Protein 5FOH (pdb70)

Sequence (218 aa):
HTIFVQLEEADGTTYPVSYGIRTPSYDGPITDVTSNDLACNGGPNPTTPSDKIITVNAGSTVKAIWRHTLTSSGADDVMDASHKGPTLAYLKKVDDALTDTGIGGGWFKIQEDGYNNNGQWGTSTVITNGGFQYIDIPACIPSGQYLLRAEMIALHAASSTAGAQLYMECAQINIVGGTALPSTTYSIPGIYKATDPGLLVNIYSMSPTYTIPGPAKFTCP

Secondary structure (DSSP, 8-state):
--EEEEEEETTEEPPTTTTB--BSS-PPB--TTSTHHHH--TTSPBPP----EEEETT-EEEEEEESSTT--TT-SS-TT----EEEEEEE-S-TTT----EEEEEEEEEE-EETTEEHHHHHHHTTSEEEEEPPSSSPSEEEEEEEEEEE-TTTTSTT--EEEEEEEEEEEE------S--EEETTS--TT-TTTS--GGG-------SSSPPP---

Foldseek 3Di:
DKAQFWKAAPRDTDAGPAQWFTFQDQFFDLDQLDLCQFAHDDVGHTDAHPHAAEHEAQDKMKRFMASGSPDFLQGRDDLQQFFKKWKKKFADQFLRPDSRAWKRIATQDMFGFAQNHGHVNCCSVVRRIDITGHHNAADWFKMKMKIKDWGCSQQLDQSRITIYIHIGIYTYDHPHHDDPDMAGRSPQDDSPPDQRNDDPVPDGSDHDHTGDDHDDDD

Radius of gyration: 15.98 Å; Cα contacts (8 Å, |Δi|>4): 583; chains: 1; bounding box: 44×35×32 Å

Nearest PDB structures (foldseek):
  5foh-assembly1_A  TM=1.005E+00  e=4.132E-51  Neurospora crassa OR74A
  4d7v-assembly1_A  TM=9.317E-01  e=3.601E-27  Neurospora crassa OR74A
  4d7v-assembly2_B  TM=9.332E-01  e=3.708E-26  Neurospora crassa OR74A
  9fdl-assembly3_C  TM=9.163E-01  e=1.382E-25  Thermothelomyces thermophilus ATCC 42464
  3zud-assembly1_A  TM=8.543E-01  e=2.651E-17  Thermoascus aurantiacus

B-factor: mean 20.04, std 9.73, range [9.64, 89.07]

Solvent-accessible surface area: 9057 Å² total; per-residue (Å²): 59,2,0,0,0,34,0,32,0,61,73,64,71,41,83,64,31,67,0,1,28,2,1,88,121,14,2,32,6,56,76,8,106,30,81,33,0,0,9,16,11,50,89,1,94,47,74,123,21,108,87,54,0,63,0,62,20,48,31,65,0,54,0,9,0,34,60,52,47,134,22,39,61,145,56,3,11,85,68,54,12,87,0,0,1,0,0,1,0,26,67,5,142,49,0,85,99,38,80,0,77,25,38,27,0,4,1,11,21,53,45,4,41,96,128,38,79,9,0,0,18,50,5,31,110,52,17,0,60,3,112,0,92,3,16,66,26,0,32,64,20,49,0,0,0,0,0,0,0,0,0,1,47,49,1,77,70,102,52,16,6,30,1,2,0,1,0,0,3,0,51,1,51,78,127,72,58,73,15,125,78,62,78,51,0,30,48,26,6,136,40,102,26,91,0,7,67,18,71,16,155,89,56,91,109,170,21,76,40,5,29,17,88,101,42,110,44,157

Organism: Neurospora crassa (strain ATCC 24698 / 74-OR23-1A / CBS 708.71 / DSM 1257 / FGSC 987) (NCBI:txid367110)

InterPro domains:
  IPR000254 Cellulose-binding domain [PF00734] (290-318)
  IPR000254 Cellulose-binding domain [PS00562] (294-321)
  IPR000254 Cellulose-binding domain [PS51164] (286-322)
  IPR000254 Cellulose-binding domain [SM00236] (289-322)
  IPR005103 Auxiliary Activity family 9, catalytic domain [PF03443] (16-227)
  IPR005103 Auxiliary Activity family 9, catalytic domain [cd21175] (16-233)
  IPR035971 Cellulose-binding domain superfamily [SSF57180] (288-321)
  IPR049892 Auxiliary Activity family 9 [PTHR33353] (1-321)

Structure (mmCIF, N/CA/C/O backbone):
data_5FOH
#
_entry.id   5FOH
#
_cell.length_a   80.419
_cell.length_b   80.419
_cell.length_c   57.864
_cell.angle_alpha   90.00
_cell.angle_beta   90.00
_cell.angle_gamma   120.00
#
_symmetry.space_group_name_H-M   'P 32 2 1'
#
loop_
_entity.id
_entity.type
_entity.pdbx_description
1 polymer 'POLYSACCHARIDE MONOOXYGENASE'
2 non-polymer alpha-D-mannopyranose
3 non-polymer 'COPPER (II) ION'
4 non-polymer 'SULFATE ION'
5 non-polymer 'LITHIUM ION'
6 water water
#
loop_
_atom_site.group_PDB
_atom_site.id
_atom_site.type_symbol
_atom_site.label_atom_id
_atom_site.label_alt_id
_atom_site.label_comp_id
_atom_site.label_asym_id
_atom_site.label_entity_id
_atom_site.label_seq_id
_atom_site.pdbx_PDB_ins_code
_atom_site.Cartn_x
_atom_site.Cartn_y
_atom_site.Cartn_z
_atom_site.occupancy
_atom_site.B_iso_or_equiv
_atom_site.auth_seq_id
_atom_site.auth_comp_id
_atom_site.auth_asym_id
_atom_site.auth_atom_id
_atom_site.pdbx_PDB_model_num
ATOM 1 N N . HIS A 1 1 ? 14.268 -33.891 2.274 1.00 18.45 1 HIS A N 1
ATOM 2 C CA . HIS A 1 1 ? 13.349 -34.931 1.736 1.00 17.15 1 HIS A CA 1
ATOM 3 C C . HIS A 1 1 ? 12.707 -35.596 2.939 1.00 15.82 1 HIS A C 1
ATOM 4 O O . HIS A 1 1 ? 13.401 -36.210 3.749 1.00 15.85 1 HIS A O 1
ATOM 11 N N . THR A 1 2 ? 11.386 -35.423 3.065 1.00 12.96 2 THR A N 1
ATOM 12 C CA . THR A 1 2 ? 10.673 -35.827 4.267 1.00 12.85 2 THR A CA 1
ATOM 13 C C . THR A 1 2 ? 9.171 -35.911 3.973 1.00 12.32 2 THR A C 1
ATOM 14 O O . THR A 1 2 ? 8.688 -35.311 3.014 1.00 12.38 2 THR A O 1
ATOM 18 N N . ILE A 1 3 ? 8.465 -36.653 4.818 1.00 11.17 3 ILE A N 1
ATOM 19 C CA . ILE A 1 3 ? 7.026 -36.892 4.686 1.00 11.62 3 ILE A CA 1
ATOM 20 C C . ILE A 1 3 ? 6.392 -36.871 6.075 1.00 11.44 3 ILE A C 1
ATOM 21 O O . ILE A 1 3 ? 6.943 -37.454 7.030 1.00 10.94 3 ILE A O 1
ATOM 26 N N . PHE A 1 4 ? 5.228 -36.218 6.173 1.00 10.21 4 PHE A N 1
ATOM 27 C CA . PHE A 1 4 ? 4.364 -36.254 7.363 1.00 10.59 4 PHE A CA 1
ATOM 28 C C . PHE A 1 4 ? 3.633 -37.597 7.254 1.00 11.02 4 PHE A C 1
ATOM 29 O O . PHE A 1 4 ? 2.752 -37.764 6.410 1.00 11.73 4 PHE A O 1
ATOM 37 N N . VAL A 1 5 ? 4.049 -38.560 8.071 1.00 11.38 5 VAL A N 1
ATOM 38 C CA . VAL A 1 5 ? 3.635 -39.959 7.881 1.00 12.09 5 VAL A CA 1
ATOM 39 C C . VAL A 1 5 ? 2.573 -40.449 8.835 1.00 12.50 5 VAL A C 1
ATOM 40 O O . VAL A 1 5 ? 1.849 -41.396 8.497 1.00 13.40 5 VAL A O 1
ATOM 44 N N . GLN A 1 6 ? 2.499 -39.875 10.028 1.00 12.92 6 GLN A N 1
ATOM 45 C CA . GLN A 1 6 ? 1.468 -40.300 10.984 1.00 13.85 6 GLN A CA 1
ATOM 46 C C . GLN A 1 6 ? 1.128 -39.181 11.951 1.00 12.89 6 GLN A C 1
ATOM 47 O O . GLN A 1 6 ? 1.921 -38.248 12.143 1.00 12.47 6 GLN A O 1
ATOM 53 N N . LEU A 1 7 ? -0.077 -39.245 12.518 1.00 12.43 7 LEU A N 1
ATOM 54 C CA . LEU A 1 7 ? -0.607 -38.222 13.404 1.00 12.33 7 LEU A CA 1
ATOM 55 C C . LEU A 1 7 ? -0.932 -38.840 14.769 1.00 13.65 7 LEU A C 1
ATOM 56 O O . LEU A 1 7 ? -1.543 -39.940 14.846 1.00 13.35 7 LEU A O 1
ATOM 61 N N A GLU A 1 8 ? -0.520 -38.161 15.836 0.50 13.74 8 GLU A N 1
ATOM 62 N N B GLU A 1 8 ? -0.550 -38.135 15.826 0.50 13.48 8 GLU A N 1
ATOM 63 C CA A GLU A 1 8 ? -1.017 -38.468 17.179 0.50 14.96 8 GLU A CA 1
ATOM 64 C CA B GLU A 1 8 ? -1.001 -38.447 17.178 0.50 14.53 8 GLU A CA 1
ATOM 65 C C A GLU A 1 8 ? -2.081 -37.443 17.555 0.50 14.82 8 GLU A C 1
ATOM 66 C C B GLU A 1 8 ? -2.077 -37.436 17.568 0.50 14.55 8 GLU A C 1
ATOM 67 O O A GLU A 1 8 ? -1.866 -36.226 17.421 0.50 13.93 8 GLU A O 1
ATOM 68 O O B GLU A 1 8 ? -1.867 -36.217 17.446 0.50 13.68 8 GLU A O 1
ATOM 79 N N . ALA A 1 9 ? -3.226 -37.928 18.026 1.00 14.65 9 ALA A N 1
ATOM 80 C CA . ALA A 1 9 ? -4.318 -37.044 18.466 1.00 16.50 9 ALA A CA 1
ATOM 81 C C . ALA A 1 9 ? -5.111 -37.733 19.553 1.00 18.57 9 ALA A C 1
ATOM 82 O O . ALA A 1 9 ? -5.374 -38.938 19.442 1.00 17.16 9 ALA A O 1
ATOM 84 N N . ASP A 1 10 ? -5.456 -36.971 20.592 1.00 20.64 10 ASP A N 1
ATOM 85 C CA . ASP A 1 10 ? -6.313 -37.449 21.688 1.00 22.72 10 ASP A CA 1
ATOM 86 C C . ASP A 1 10 ? -5.701 -38.706 22.357 1.00 22.47 10 ASP A C 1
ATOM 87 O O . ASP A 1 10 ? -6.434 -39.592 22.777 1.00 22.77 10 ASP A O 1
ATOM 92 N N . GLY A 1 11 ? -4.371 -38.803 22.406 1.00 22.45 11 GLY A N 1
ATOM 93 C CA . GLY A 1 11 ? -3.698 -39.948 23.054 1.00 21.75 11 GLY A CA 1
ATOM 94 C C . GLY A 1 11 ? -3.479 -41.201 22.207 1.00 21.58 11 GLY A C 1
ATOM 95 O O . GLY A 1 11 ? -2.984 -42.218 22.712 1.00 23.42 11 GLY A O 1
ATOM 96 N N . THR A 1 12 ? -3.855 -41.159 20.929 1.00 18.99 12 THR A N 1
ATOM 97 C CA . THR A 1 12 ? -3.674 -42.301 20.024 1.00 18.32 12 THR A CA 1
ATOM 98 C C . THR A 1 12 ? -2.736 -41.880 18.920 1.00 17.00 12 THR A C 1
ATOM 99 O O . THR A 1 12 ? -2.982 -40.869 18.280 1.00 15.58 12 THR A O 1
ATOM 103 N N . THR A 1 13 ? -1.688 -42.665 18.695 1.00 16.83 13 THR A N 1
ATOM 104 C CA . THR A 1 13 ? -0.803 -42.470 17.563 1.00 16.40 13 THR A CA 1
ATOM 105 C C . THR A 1 13 ? -1.224 -43.421 16.460 1.00 15.71 13 THR A C 1
ATOM 106 O O . THR A 1 13 ? -1.086 -44.641 16.586 1.00 16.78 13 THR A O 1
ATOM 110 N N . TYR A 1 14 ? -1.751 -42.862 15.383 1.00 14.01 14 TYR A N 1
ATOM 111 C CA . TYR A 1 14 ? -2.338 -43.659 14.321 1.00 13.96 14 TYR A CA 1
ATOM 112 C C . TYR A 1 14 ? -1.247 -44.263 13.408 1.00 14.21 14 TYR A C 1
ATOM 113 O O . TYR A 1 14 ? -0.124 -43.751 13.354 1.00 14.99 14 TYR A O 1
ATOM 122 N N . PRO A 1 15 ? -1.561 -45.353 12.696 1.00 14.66 15 PRO A N 1
ATOM 123 C CA . PRO A 1 15 ? -0.559 -45.962 11.831 1.00 14.85 15 PRO A CA 1
ATOM 124 C C . PRO A 1 15 ? -0.065 -45.075 10.684 1.00 13.94 15 PRO A C 1
ATOM 125 O O . PRO A 1 15 ? -0.701 -44.100 10.315 1.00 13.15 15 PRO A O 1
ATOM 129 N N . VAL A 1 16 ? 1.085 -45.432 10.137 1.00 13.64 16 VAL A N 1
ATOM 130 C CA . VAL A 1 16 ? 1.621 -44.738 8.980 1.00 13.94 16 VAL A CA 1
ATOM 131 C C . VAL A 1 16 ? 0.566 -44.690 7.874 1.00 14.14 16 VAL A C 1
ATOM 132 O O . VAL A 1 16 ? -0.044 -45.709 7.528 1.00 13.92 16 VAL A O 1
ATOM 136 N N . SER A 1 17 ? 0.354 -43.486 7.349 1.00 13.47 17 SER A N 1
ATOM 137 C CA . SER A 1 17 ? -0.593 -43.207 6.261 1.00 13.76 17 SER A CA 1
ATOM 138 C C . SER A 1 17 ? -2.067 -43.292 6.646 1.00 13.46 17 SER A C 1
ATOM 139 O O . SER A 1 17 ? -2.913 -43.036 5.784 1.00 13.99 17 SER A O 1
ATOM 142 N N . TYR A 1 18 ? -2.384 -43.600 7.911 1.00 12.88 18 TYR A N 1
ATOM 143 C CA . TYR A 1 18 ? -3.779 -43.648 8.348 1.00 13.01 18 TYR A CA 1
ATOM 144 C C . TYR A 1 18 ? -4.324 -42.218 8.413 1.00 12.96 18 TYR A C 1
ATOM 145 O O . TYR A 1 18 ? -3.874 -41.390 9.204 1.00 12.79 18 TYR A O 1
ATOM 154 N N . GLY A 1 19 ? -5.298 -41.946 7.554 1.00 12.73 19 GLY A N 1
ATOM 155 C CA . GLY A 1 19 ? -5.936 -40.639 7.502 1.00 12.30 19 GLY A CA 1
ATOM 156 C C . GLY A 1 19 ? -5.105 -39.534 6.874 1.00 12.41 19 GLY A C 1
ATOM 157 O O . GLY A 1 19 ? -5.482 -38.369 6.958 1.00 13.02 19 GLY A O 1
ATOM 158 N N . ILE A 1 20 ? -3.985 -39.891 6.257 1.00 11.32 20 ILE A N 1
ATOM 159 C CA . ILE A 1 20 ? -3.052 -38.912 5.694 1.00 11.71 20 ILE A CA 1
ATOM 160 C C . ILE A 1 20 ? -2.808 -39.292 4.242 1.00 11.85 20 ILE A C 1
ATOM 161 O O . ILE A 1 20 ? -2.537 -40.478 3.919 1.00 11.97 20 ILE A O 1
ATOM 166 N N . ARG A 1 21 ? -2.872 -38.291 3.368 1.00 11.92 21 ARG A N 1
ATOM 167 C CA . ARG A 1 21 ? -2.686 -38.506 1.935 1.00 12.15 21 ARG A CA 1
ATOM 168 C C . ARG A 1 21 ? -1.189 -38.471 1.659 1.00 12.06 21 ARG A C 1
ATOM 169 O O . ARG A 1 21 ? -0.661 -37.466 1.197 1.00 12.34 21 ARG A O 1
ATOM 177 N N . THR A 1 22 ? -0.512 -39.579 1.978 1.00 12.70 22 THR A N 1
ATOM 178 C CA . THR A 1 22 ? 0.948 -39.638 1.863 1.00 13.17 22 THR A CA 1
ATOM 179 C C . THR A 1 22 ? 1.388 -39.964 0.433 1.00 13.70 22 THR A C 1
ATOM 180 O O . THR A 1 22 ? 0.803 -40.836 -0.219 1.00 14.09 22 THR A O 1
ATOM 184 N N . PRO A 1 23 ? 2.439 -39.293 -0.051 1.00 13.88 23 PRO A N 1
ATOM 185 C CA . PRO A 1 23 ? 3.114 -39.780 -1.242 1.00 14.98 23 PRO A CA 1
ATOM 186 C C . PRO A 1 23 ? 4.024 -40.931 -0.814 1.00 16.97 23 PRO A C 1
ATOM 187 O O . PRO A 1 23 ? 4.398 -41.013 0.359 1.00 19.11 23 PRO A O 1
ATOM 191 N N . SER A 1 24 ? 4.354 -41.834 -1.724 1.00 18.72 24 SER A N 1
ATOM 192 C CA . SER A 1 24 ? 5.449 -42.776 -1.470 1.00 20.58 24 SER A CA 1
ATOM 193 C C . SER A 1 24 ? 6.819 -42.111 -1.715 1.00 20.06 24 SER A C 1
ATOM 194 O O . SER A 1 24 ? 7.801 -42.501 -1.089 1.00 21.98 24 SER A O 1
ATOM 197 N N . TYR A 1 25 ? 6.879 -41.119 -2.608 1.00 19.48 25 TYR A N 1
ATOM 198 C CA . TYR A 1 25 ? 8.123 -40.397 -2.912 1.00 19.84 25 TYR A CA 1
ATOM 199 C C . TYR A 1 25 ? 8.269 -39.120 -2.061 1.00 18.51 25 TYR A C 1
ATOM 200 O O . TYR A 1 25 ? 7.338 -38.306 -1.994 1.00 17.96 25 TYR A O 1
ATOM 209 N N . ASP A 1 26 ? 9.445 -38.926 -1.457 1.00 17.09 26 ASP A N 1
ATOM 210 C CA . ASP A 1 26 ? 9.646 -37.852 -0.472 1.00 17.32 26 ASP A CA 1
ATOM 211 C C . ASP A 1 26 ? 10.199 -36.542 -1.036 1.00 16.75 26 ASP A C 1
ATOM 212 O O . ASP A 1 26 ? 10.713 -35.716 -0.274 1.00 17.05 26 ASP A O 1
ATOM 217 N N . GLY A 1 27 ? 10.073 -36.338 -2.347 1.00 16.19 27 GLY A N 1
ATOM 218 C CA . GLY A 1 27 ? 10.615 -35.147 -2.998 1.00 16.41 27 GLY A CA 1
ATOM 219 C C . GLY A 1 27 ? 9.863 -33.856 -2.702 1.00 15.60 27 GLY A C 1
ATOM 220 O O . GLY A 1 27 ? 8.706 -33.893 -2.282 1.00 15.07 27 GLY A O 1
ATOM 221 N N . PRO A 1 28 ? 10.504 -32.695 -2.935 1.00 15.66 28 PRO A N 1
ATOM 222 C CA . PRO A 1 28 ? 9.875 -31.398 -2.648 1.00 15.46 28 PRO A CA 1
ATOM 223 C C . PRO A 1 28 ? 8.884 -30.883 -3.690 1.00 15.37 28 PRO A C 1
ATOM 224 O O . PRO A 1 28 ? 8.919 -31.315 -4.866 1.00 16.37 28 PRO A O 1
ATOM 228 N N . ILE A 1 29 ? 8.038 -29.946 -3.263 1.0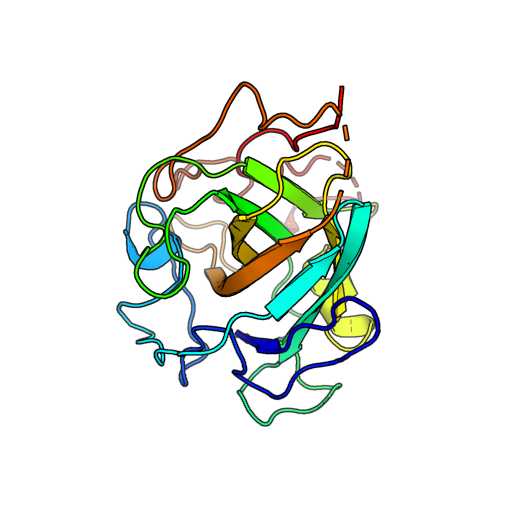0 14.50 29 ILE A N 1
ATOM 229 C CA . ILE A 1 29 ? 7.355 -29.019 -4.159 1.00 14.48 29 ILE A CA 1
ATOM 230 C C . ILE A 1 29 ? 8.193 -27.725 -4.170 1.00 15.15 29 ILE A C 1
ATOM 231 O O . ILE A 1 29 ? 8.621 -27.262 -3.114 1.00 14.59 29 ILE A O 1
ATOM 236 N N . THR A 1 30 ? 8.493 -27.180 -5.353 1.00 15.40 30 THR A N 1
ATOM 237 C CA . THR A 1 30 ? 9.279 -25.944 -5.444 1.00 16.67 30 THR A CA 1
ATOM 238 C C . THR A 1 30 ? 8.549 -24.800 -6.158 1.00 16.67 30 THR A C 1
ATOM 239 O O . THR A 1 30 ? 9.026 -23.662 -6.150 1.00 17.99 30 THR A O 1
ATOM 243 N N . ASP A 1 31 ? 7.400 -25.089 -6.780 1.00 16.29 31 ASP A N 1
ATOM 244 C CA . ASP A 1 31 ? 6.616 -24.051 -7.452 1.00 17.32 31 ASP A CA 1
ATOM 245 C C . ASP A 1 31 ? 5.433 -23.690 -6.563 1.00 16.51 31 ASP A C 1
ATOM 246 O O . ASP A 1 31 ? 4.458 -24.438 -6.488 1.00 16.24 31 ASP A O 1
ATOM 251 N N . VAL A 1 32 ? 5.530 -22.563 -5.868 1.00 15.47 32 VAL A N 1
ATOM 252 C CA . VAL A 1 32 ? 4.464 -22.151 -4.946 1.00 16.55 32 VAL A CA 1
ATOM 253 C C . VAL A 1 32 ? 3.174 -21.659 -5.612 1.00 16.32 32 VAL A C 1
ATOM 254 O O . VAL A 1 32 ? 2.158 -21.423 -4.933 1.00 16.47 32 VAL A O 1
ATOM 258 N N . THR A 1 33 ? 3.181 -21.515 -6.933 1.00 15.79 33 THR A N 1
ATOM 259 C CA . THR A 1 33 ? 1.944 -21.215 -7.653 1.00 15.90 33 THR A CA 1
ATOM 260 C C . THR A 1 33 ? 1.179 -22.496 -8.052 1.00 15.47 33 THR A C 1
ATOM 261 O O . THR A 1 33 ? 0.031 -22.407 -8.502 1.00 16.10 33 THR A O 1
ATOM 265 N N . SER A 1 34 ? 1.796 -23.672 -7.906 1.00 14.79 34 SER A N 1
ATOM 266 C CA . SER A 1 34 ? 1.147 -24.945 -8.269 1.00 15.03 34 SER A CA 1
ATOM 267 C C . SER A 1 34 ? 0.035 -25.371 -7.302 1.00 15.23 34 SER A C 1
ATOM 268 O O . SER A 1 34 ? 0.141 -25.196 -6.093 1.00 14.79 34 SER A O 1
ATOM 271 N N . ASN A 1 35 ? -1.019 -25.965 -7.847 1.00 14.50 35 ASN A N 1
ATOM 272 C CA . ASN A 1 35 ? -2.011 -26.622 -7.014 1.00 14.53 35 ASN A CA 1
ATOM 273 C C . ASN A 1 35 ? -1.444 -27.744 -6.133 1.00 13.85 35 ASN A C 1
ATOM 274 O O . ASN A 1 35 ? -2.036 -28.093 -5.099 1.00 12.84 35 ASN A O 1
ATOM 279 N N . ASP A 1 36 ? -0.273 -28.263 -6.509 1.00 13.83 36 ASP A N 1
ATOM 280 C CA . ASP A 1 36 ? 0.421 -29.271 -5.708 1.00 13.79 36 ASP A CA 1
ATOM 281 C C . ASP A 1 36 ? 0.779 -28.713 -4.314 1.00 13.50 36 ASP A C 1
ATOM 282 O O . ASP A 1 36 ? 0.982 -29.492 -3.373 1.00 12.63 36 ASP A O 1
ATOM 287 N N . LEU A 1 37 ? 0.881 -27.391 -4.178 1.00 12.42 37 LEU A N 1
ATOM 288 C CA . LEU A 1 37 ? 1.218 -26.792 -2.863 1.00 12.43 37 LEU A CA 1
ATOM 289 C C . LEU A 1 37 ? 0.188 -27.122 -1.770 1.00 11.90 37 LEU A C 1
ATOM 290 O O . LEU A 1 37 ? 0.532 -27.164 -0.589 1.00 12.33 37 LEU A O 1
ATOM 295 N N . ALA A 1 38 ? -1.077 -27.319 -2.131 1.00 11.64 38 ALA A N 1
ATOM 296 C CA . ALA A 1 38 ? -2.106 -27.517 -1.121 1.00 11.77 38 ALA A CA 1
ATOM 297 C C . ALA A 1 38 ? -1.890 -28.781 -0.293 1.00 12.30 38 ALA A C 1
ATOM 298 O O . ALA A 1 38 ? -1.718 -28.703 0.934 1.00 12.73 38 ALA A O 1
ATOM 300 N N . CYS A 1 39 ? -1.884 -29.937 -0.958 1.00 12.46 39 CYS A N 1
ATOM 301 C CA . CYS A 1 39 ? -1.818 -31.225 -0.268 1.00 12.92 39 CYS A CA 1
ATOM 302 C C . CYS A 1 39 ? -0.843 -32.158 -0.987 1.00 12.67 39 CYS A C 1
ATOM 303 O O . CYS A 1 39 ? -1.014 -33.361 -0.967 1.00 12.58 39 CYS A O 1
ATOM 306 N N . ASN A 1 40 ? 0.190 -31.578 -1.603 1.00 12.70 40 ASN A N 1
ATOM 307 C CA . ASN A 1 40 ? 1.170 -32.346 -2.366 1.00 12.59 40 ASN A CA 1
ATOM 308 C C . ASN A 1 40 ? 0.504 -32.914 -3.620 1.00 13.72 40 ASN A C 1
ATOM 309 O O . ASN A 1 40 ? -0.660 -32.598 -3.916 1.00 13.08 40 ASN A O 1
ATOM 314 N N . GLY A 1 41 ? 1.263 -33.695 -4.379 1.00 14.42 41 GLY A N 1
ATOM 315 C CA . GLY A 1 41 ? 0.786 -34.275 -5.629 1.00 15.29 41 GLY A CA 1
ATOM 316 C C . GLY A 1 41 ? 1.797 -34.012 -6.708 1.00 17.00 41 GLY A C 1
A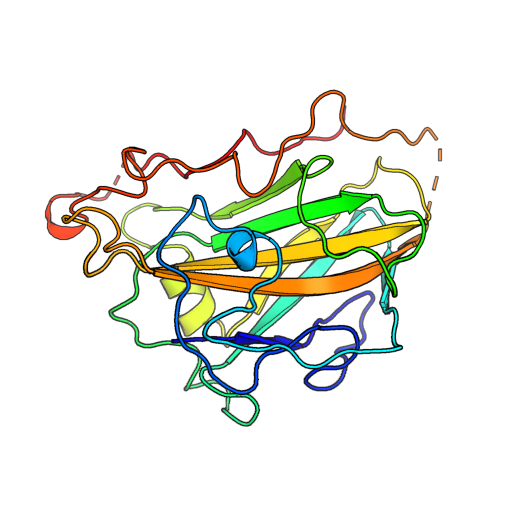TOM 317 O O . GLY A 1 41 ? 2.981 -33.759 -6.415 1.00 16.75 41 GLY A O 1
ATOM 318 N N . GLY A 1 42 ? 1.356 -34.081 -7.961 1.00 17.95 42 GLY A N 1
ATOM 319 C CA . GLY A 1 42 ? 2.235 -33.762 -9.089 1.00 19.05 42 GLY A CA 1
ATOM 320 C C . GLY A 1 42 ? 3.403 -34.727 -9.177 1.00 18.81 42 GLY A C 1
ATOM 321 O O . GLY A 1 42 ? 3.182 -35.927 -9.383 1.00 19.42 42 GLY A O 1
ATOM 322 N N . PRO A 1 43 ? 4.649 -34.239 -8.962 1.00 19.21 43 PRO A N 1
ATOM 323 C CA . PRO A 1 43 ? 5.815 -35.144 -8.963 1.00 19.58 43 PRO A CA 1
ATOM 324 C C . PRO A 1 43 ? 5.805 -36.163 -7.820 1.00 18.69 43 PRO A C 1
ATOM 325 O O . PRO A 1 43 ? 6.527 -37.175 -7.882 1.00 19.73 43 PRO A O 1
ATOM 329 N N . ASN A 1 44 ? 4.989 -35.902 -6.790 1.00 17.69 44 ASN A N 1
ATOM 330 C CA . ASN A 1 44 ? 4.816 -36.805 -5.655 1.00 16.83 44 ASN A CA 1
ATOM 331 C C . ASN A 1 44 ? 3.351 -37.267 -5.520 1.00 16.27 44 ASN A C 1
ATOM 332 O O . ASN A 1 44 ? 2.611 -36.811 -4.660 1.00 15.32 44 ASN A O 1
ATOM 337 N N . PRO A 1 45 ? 2.906 -38.160 -6.409 1.00 16.92 45 PRO A N 1
ATOM 338 C CA . PRO A 1 45 ? 1.501 -38.578 -6.326 1.00 16.42 45 PRO A CA 1
ATOM 339 C C . PRO A 1 45 ? 1.156 -39.172 -4.962 1.00 15.83 45 PRO A C 1
ATOM 340 O O . PRO A 1 45 ? 1.938 -39.983 -4.423 1.00 16.39 45 PRO A O 1
ATOM 344 N N . THR A 1 46 ? 0.020 -38.755 -4.401 1.00 15.23 46 THR A N 1
ATOM 345 C CA . THR A 1 46 ? -0.380 -39.179 -3.076 1.00 15.00 46 THR A CA 1
ATOM 346 C C . THR A 1 46 ? -1.348 -40.363 -3.091 1.00 15.35 46 THR A C 1
ATOM 347 O O . THR A 1 46 ? -2.033 -40.627 -4.090 1.00 17.34 46 THR A O 1
ATOM 351 N N . THR A 1 47 ? -1.394 -41.064 -1.968 1.00 14.32 47 THR A N 1
ATOM 352 C CA . THR A 1 47 ? -2.229 -42.244 -1.787 1.00 14.04 47 THR A CA 1
ATOM 353 C C . THR A 1 47 ? -3.551 -41.849 -1.117 1.00 14.28 47 THR A C 1
ATOM 354 O O . THR A 1 47 ? -3.550 -41.296 -0.024 1.00 14.20 47 THR A O 1
ATOM 358 N N . PRO A 1 48 ? -4.693 -42.120 -1.771 1.00 14.37 48 PRO A N 1
ATOM 359 C CA . PRO A 1 48 ? -5.979 -41.833 -1.118 1.00 14.62 48 PRO A CA 1
ATOM 360 C C . PRO A 1 48 ? -6.201 -42.589 0.182 1.00 14.31 48 PRO A C 1
ATOM 361 O O . PRO A 1 48 ? -5.692 -43.711 0.344 1.00 14.19 48 PRO A O 1
ATOM 365 N N . SER A 1 49 ? -6.957 -41.978 1.095 1.00 13.87 49 SER A N 1
ATOM 366 C CA . SER A 1 49 ? -7.334 -42.586 2.370 1.00 13.94 49 SER A CA 1
ATOM 367 C C . SER A 1 49 ? -8.828 -42.443 2.618 1.00 13.72 49 SER A C 1
ATOM 368 O O . SER A 1 49 ? -9.364 -41.347 2.426 1.00 14.01 49 SER A O 1
ATOM 371 N N . ASP A 1 50 ? -9.465 -43.528 3.073 1.00 13.61 50 ASP A N 1
ATOM 372 C CA . ASP A 1 50 ? -10.859 -43.458 3.525 1.00 14.13 50 ASP A CA 1
ATOM 373 C C . ASP A 1 50 ? -11.040 -43.291 5.036 1.00 14.28 50 ASP A C 1
ATOM 374 O O . ASP A 1 50 ? -12.149 -43.478 5.548 1.00 14.76 50 ASP A O 1
ATOM 379 N N . LYS A 1 51 ? -9.984 -42.878 5.746 1.00 13.59 51 LYS A N 1
ATOM 380 C CA . LYS A 1 51 ? -10.022 -42.747 7.203 1.00 14.30 51 LYS A CA 1
ATOM 381 C C . LYS A 1 51 ? -10.043 -41.285 7.620 1.00 13.43 51 LYS A C 1
ATOM 382 O O . LYS A 1 51 ? -9.436 -40.430 6.962 1.00 13.66 51 LYS A O 1
ATOM 388 N N . ILE A 1 52 ? -10.748 -41.024 8.712 1.00 14.36 52 ILE A N 1
ATOM 389 C CA . ILE A 1 52 ? -10.842 -39.688 9.307 1.00 14.46 52 ILE A CA 1
ATOM 390 C C . ILE A 1 52 ? -10.519 -39.824 10.795 1.00 14.88 52 ILE A C 1
ATOM 391 O O . ILE A 1 52 ? -11.072 -40.694 11.484 1.00 15.80 52 ILE A O 1
ATOM 396 N N . ILE A 1 53 ? -9.583 -39.009 11.275 1.00 13.01 53 ILE A N 1
ATOM 397 C CA . ILE A 1 53 ? -9.108 -39.072 12.666 1.00 13.10 53 ILE A CA 1
ATOM 398 C C . ILE A 1 53 ? -9.851 -38.057 13.538 1.00 13.66 53 ILE A C 1
ATOM 399 O O 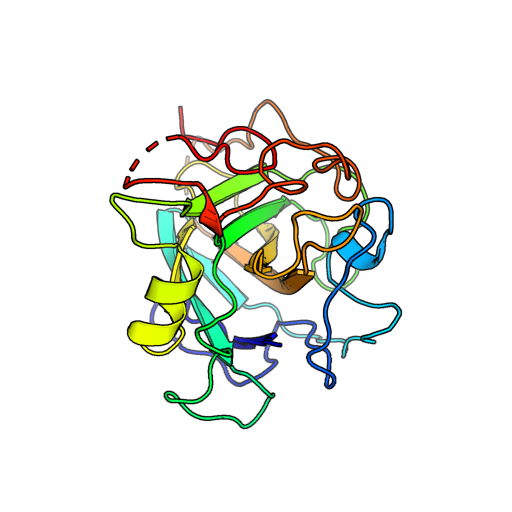. ILE A 1 53 ? -9.919 -36.883 13.200 1.00 12.95 53 ILE A O 1
ATOM 404 N N . THR A 1 54 ? -10.392 -38.499 14.678 1.00 14.80 54 THR A N 1
ATOM 405 C CA . THR A 1 54 ? -11.044 -37.609 15.633 1.00 15.81 54 THR A CA 1
ATOM 406 C C . THR A 1 54 ? -10.028 -36.787 16.394 1.00 15.72 54 THR A C 1
ATOM 407 O O . THR A 1 54 ? -9.027 -37.335 16.866 1.00 15.92 54 THR A O 1
ATOM 411 N N . VAL A 1 55 ? -10.288 -35.488 16.517 1.00 15.91 55 VAL A N 1
ATOM 412 C CA . VAL A 1 55 ? -9.379 -34.535 17.182 1.00 16.40 55 VAL A CA 1
ATOM 413 C C . VAL A 1 55 ? -10.198 -33.598 18.079 1.00 17.36 55 VAL A C 1
ATOM 414 O O . VAL A 1 55 ? -11.174 -33.020 17.622 1.00 16.09 55 VAL A O 1
ATOM 418 N N . ASN A 1 56 ? -9.831 -33.470 19.353 1.00 17.76 56 ASN A N 1
ATOM 419 C CA . ASN A 1 56 ? -10.471 -32.475 20.220 1.00 19.40 56 ASN A CA 1
ATOM 420 C C . ASN A 1 56 ? -10.006 -31.042 19.958 1.00 18.28 56 ASN A C 1
ATOM 421 O O . ASN A 1 56 ? -8.798 -30.741 19.957 1.00 17.27 56 ASN A O 1
ATOM 426 N N . ALA A 1 57 ? -10.958 -30.129 19.786 1.00 17.83 57 ALA A N 1
ATOM 427 C CA . ALA A 1 57 ? -10.628 -28.721 19.770 1.00 18.40 57 ALA A CA 1
ATOM 428 C C . ALA A 1 57 ? -9.936 -28.374 21.083 1.00 18.43 57 ALA A C 1
ATOM 429 O O . ALA A 1 57 ? -10.315 -28.881 22.151 1.00 18.94 57 ALA A O 1
ATOM 431 N N . GLY A 1 58 ? -8.910 -27.543 20.992 1.00 18.41 58 GLY A N 1
ATOM 432 C CA . GLY A 1 58 ? -8.179 -27.095 22.154 1.00 19.65 58 GLY A CA 1
ATOM 433 C C . GLY A 1 58 ? -7.105 -28.049 22.602 1.00 20.76 58 GLY A C 1
ATOM 434 O O . GLY A 1 58 ? -6.484 -27.806 23.627 1.00 26.17 58 GLY A O 1
ATOM 435 N N . SER A 1 59 ? -6.884 -29.131 21.860 1.00 19.85 59 SER A N 1
ATOM 436 C CA . SER A 1 59 ? -5.851 -30.110 22.207 1.00 19.72 59 SER A CA 1
ATOM 437 C C . SER A 1 59 ? -4.624 -29.921 21.316 1.00 19.60 59 SER A C 1
ATOM 438 O O . SER A 1 59 ? -4.682 -29.224 20.317 1.00 18.70 59 SER A O 1
ATOM 441 N N . THR A 1 60 ? -3.520 -30.548 21.708 1.00 18.03 60 THR A N 1
ATOM 442 C CA . THR A 1 60 ? -2.301 -30.537 20.932 1.00 17.73 60 THR A CA 1
ATOM 443 C C . THR A 1 60 ? -2.257 -31.853 20.144 1.00 16.75 60 THR A C 1
ATOM 444 O O . THR A 1 60 ? -2.478 -32.929 20.710 1.00 18.13 60 THR A O 1
ATOM 448 N N . VAL A 1 61 ? -2.023 -31.774 18.832 1.00 14.77 61 VAL A N 1
ATOM 449 C CA . VAL A 1 61 ? -1.759 -32.978 18.041 1.00 14.08 61 VAL A CA 1
ATOM 450 C C . VAL A 1 61 ? -0.285 -32.978 17.665 1.00 13.21 61 VAL A C 1
ATOM 451 O O . VAL A 1 61 ? 0.392 -31.946 17.799 1.00 13.01 61 VAL A O 1
ATOM 455 N N . LYS A 1 62 ? 0.212 -34.125 17.211 1.00 12.59 62 LYS A N 1
ATOM 456 C CA . LYS A 1 62 ? 1.627 -34.247 16.844 1.00 12.75 62 LYS A CA 1
ATOM 457 C C . LYS A 1 62 ? 1.719 -34.819 15.445 1.00 12.34 62 LYS A C 1
ATOM 458 O O . LYS A 1 62 ? 1.316 -35.962 15.211 1.00 12.02 62 LYS A O 1
ATOM 464 N N . ALA 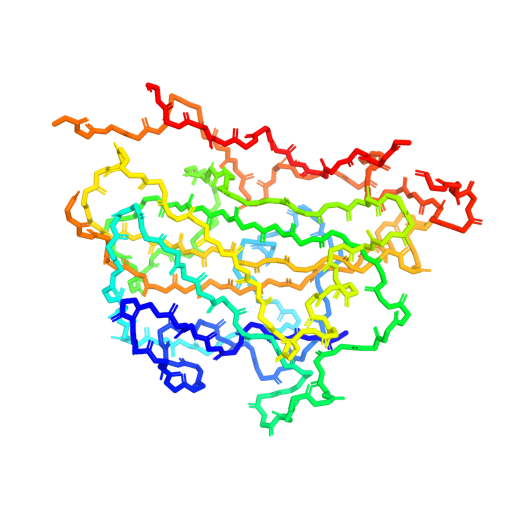A 1 63 ? 2.213 -34.015 14.511 1.00 11.77 63 ALA A N 1
ATOM 465 C CA . ALA A 1 63 ? 2.523 -34.498 13.161 1.00 11.78 63 ALA A CA 1
ATOM 466 C C . ALA A 1 63 ? 3.913 -35.127 13.221 1.00 11.66 63 ALA A C 1
ATOM 467 O O . ALA A 1 63 ? 4.874 -34.487 13.675 1.00 12.09 63 ALA A O 1
ATOM 469 N N . ILE A 1 64 ? 4.020 -36.382 12.799 1.00 11.18 64 ILE A N 1
ATOM 470 C CA . ILE A 1 64 ? 5.278 -37.129 12.893 1.00 11.06 64 ILE A CA 1
ATOM 471 C C . ILE A 1 64 ? 5.885 -37.274 11.499 1.00 10.78 64 ILE A C 1
ATOM 472 O O . ILE A 1 64 ? 5.241 -37.753 10.571 1.00 10.75 64 ILE A O 1
ATOM 477 N N . TRP A 1 65 ? 7.113 -36.793 11.362 1.00 10.08 65 TRP A N 1
ATOM 478 C CA . TRP A 1 65 ? 7.843 -36.751 10.105 1.00 10.32 65 TRP A CA 1
ATOM 479 C C . TRP A 1 65 ? 8.954 -37.805 9.979 1.00 11.11 65 TRP A C 1
ATOM 480 O O . TRP A 1 65 ? 9.630 -38.112 10.962 1.00 10.73 65 TRP A O 1
ATOM 491 N N . ARG A 1 66 ? 9.100 -38.359 8.767 1.00 11.40 66 ARG A N 1
ATOM 492 C CA . ARG A 1 66 ? 10.087 -39.409 8.474 1.00 12.31 66 ARG A CA 1
ATOM 493 C C . ARG A 1 66 ? 10.630 -39.199 7.077 1.00 12.91 66 ARG A C 1
ATOM 494 O O . ARG A 1 66 ? 9.937 -38.693 6.199 1.00 12.94 66 ARG A O 1
ATOM 502 N N . HIS A 1 67 ? 11.867 -39.603 6.849 1.00 13.60 67 HIS A N 1
ATOM 503 C CA . HIS A 1 67 ? 12.472 -39.424 5.543 1.00 14.88 67 HIS A CA 1
ATOM 504 C C . HIS A 1 67 ? 11.739 -40.223 4.467 1.00 14.99 67 HIS A C 1
ATOM 505 O O . HIS A 1 67 ? 11.498 -39.715 3.364 1.00 16.00 67 HIS A O 1
ATOM 512 N N . THR A 1 68 ? 11.398 -41.460 4.789 1.00 15.30 68 THR A N 1
ATOM 513 C CA . THR A 1 68 ? 10.567 -42.305 3.942 1.00 17.18 68 THR A CA 1
ATOM 514 C C . THR A 1 68 ? 9.470 -42.934 4.801 1.00 17.23 68 THR A C 1
ATOM 515 O O . THR A 1 68 ? 9.479 -42.834 6.037 1.00 15.97 68 THR A O 1
ATOM 519 N N . LEU A 1 69 ? 8.528 -43.624 4.156 1.00 17.05 69 LEU A N 1
ATOM 520 C CA . LEU A 1 69 ? 7.394 -44.159 4.890 1.00 18.56 69 LEU A CA 1
ATOM 521 C C . LEU A 1 69 ? 7.794 -45.150 5.990 1.00 19.34 69 LEU A C 1
ATOM 522 O O . LEU A 1 69 ? 7.106 -45.241 6.993 1.00 19.74 69 LEU A O 1
ATOM 527 N N . THR A 1 70 ? 8.902 -45.875 5.823 1.00 19.66 70 THR A N 1
ATOM 528 C CA . THR A 1 70 ? 9.265 -46.891 6.812 1.00 20.59 70 THR A CA 1
ATOM 529 C C . THR A 1 70 ? 10.489 -46.519 7.638 1.00 19.86 70 THR A C 1
ATOM 530 O O . THR A 1 70 ? 10.985 -47.374 8.379 1.00 22.64 70 THR A O 1
ATOM 534 N N . SER A 1 71 ? 10.960 -45.271 7.544 1.00 18.40 71 SER A N 1
ATOM 535 C CA A SER A 1 71 ? 12.144 -44.773 8.277 0.50 17.39 71 SER A CA 1
ATOM 536 C CA B SER A 1 71 ? 12.175 -44.920 8.282 0.50 18.11 71 SER A CA 1
ATOM 537 C C . SER A 1 71 ? 11.910 -44.705 9.780 1.00 17.76 71 SER A C 1
ATOM 538 O O . SER A 1 71 ? 10.772 -44.602 10.231 1.00 17.30 71 SER A O 1
ATOM 543 N N . GLY A 1 72 ? 13.000 -44.718 10.549 1.00 17.01 72 GLY A N 1
ATOM 544 C CA . GLY A 1 72 ? 12.948 -44.604 11.997 1.00 17.11 72 GLY A CA 1
ATOM 545 C C . GLY A 1 72 ? 13.284 -43.215 12.505 1.00 16.04 72 GLY A C 1
ATOM 546 O O . GLY A 1 72 ? 13.471 -42.270 11.729 1.00 16.66 72 GLY A O 1
ATOM 547 N N . ALA A 1 73 ? 13.409 -43.115 13.821 1.00 16.80 73 ALA A N 1
ATOM 548 C CA . ALA A 1 73 ? 13.483 -41.835 14.514 1.00 16.45 73 ALA A CA 1
ATOM 549 C C . ALA A 1 73 ? 14.774 -41.038 14.267 1.00 15.66 73 ALA A C 1
ATOM 550 O O . ALA A 1 73 ? 14.813 -39.844 14.578 1.00 16.06 73 ALA A O 1
ATOM 552 N N . ASP A 1 74 ? 15.816 -41.698 13.748 1.00 15.11 74 ASP A N 1
ATOM 553 C CA . ASP A 1 74 ? 17.067 -41.026 13.390 1.00 15.75 74 ASP A CA 1
ATOM 554 C C . ASP A 1 74 ? 17.116 -40.628 11.922 1.00 15.59 74 ASP A C 1
ATOM 555 O O . ASP A 1 74 ? 18.182 -40.238 11.447 1.00 17.08 74 ASP A O 1
ATOM 560 N N . ASP A 1 75 ? 15.992 -40.743 11.202 1.00 15.87 75 ASP A N 1
ATOM 561 C CA . ASP A 1 75 ? 15.976 -40.532 9.758 1.00 16.12 75 ASP A CA 1
ATOM 562 C C . ASP A 1 75 ? 14.678 -39.777 9.435 1.00 15.30 75 ASP A C 1
ATOM 563 O O . ASP A 1 75 ? 13.744 -40.313 8.850 1.00 15.79 75 ASP A O 1
ATOM 568 N N . VAL A 1 76 ? 14.666 -38.536 9.880 1.00 14.58 76 VAL A N 1
ATOM 569 C CA . VAL A 1 76 ? 13.544 -37.616 9.706 1.00 14.62 76 VAL A CA 1
ATOM 570 C C . VAL A 1 76 ? 13.760 -36.752 8.445 1.00 14.74 76 VAL A C 1
ATOM 571 O O . VAL A 1 76 ? 12.895 -36.682 7.565 1.00 15.82 76 VAL A O 1
ATOM 575 N N . MET A 1 77 ? 14.900 -36.071 8.400 1.00 15.46 77 MET A N 1
ATOM 576 C CA . MET A 1 77 ? 15.276 -35.207 7.296 1.00 16.71 77 MET A CA 1
ATOM 577 C C . MET A 1 77 ? 16.754 -34.843 7.472 1.00 17.70 77 MET A C 1
ATOM 578 O O . MET A 1 77 ? 17.246 -34.740 8.589 1.00 17.23 77 MET A O 1
ATOM 583 N N . ASP A 1 78 ? 17.444 -34.685 6.352 1.00 18.31 78 ASP A N 1
ATOM 584 C CA . ASP A 1 78 ? 18.838 -34.205 6.324 1.00 19.40 78 ASP A CA 1
ATOM 585 C C . ASP A 1 78 ? 18.975 -32.922 7.152 1.00 18.52 78 ASP A C 1
ATOM 586 O O . ASP A 1 78 ? 18.238 -31.963 6.977 1.00 16.79 78 ASP A O 1
ATOM 591 N N . ALA A 1 79 ? 19.913 -32.913 8.093 1.00 17.81 79 ALA A N 1
ATOM 592 C CA . ALA A 1 79 ? 20.049 -31.773 9.005 1.00 18.32 79 ALA A CA 1
ATOM 593 C C . ALA A 1 79 ? 20.476 -30.451 8.339 1.00 18.08 79 ALA A C 1
ATOM 594 O O . ALA A 1 79 ? 20.324 -29.387 8.930 1.00 18.23 79 ALA A O 1
ATOM 596 N N . SER A 1 80 ? 20.979 -30.527 7.105 1.00 19.33 80 SER A N 1
ATOM 597 C CA . SER A 1 80 ? 21.245 -29.325 6.286 1.00 20.61 80 SER A CA 1
ATOM 598 C C . SER A 1 80 ? 19.972 -28.548 5.915 1.00 19.49 80 SER A C 1
ATOM 599 O O . SER A 1 80 ? 20.035 -27.343 5.583 1.00 19.40 80 SER A O 1
ATOM 602 N N . HIS A 1 81 ? 18.831 -29.232 5.9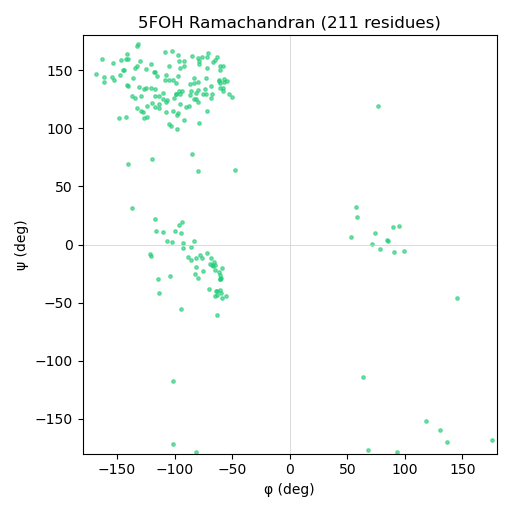55 1.00 19.12 81 HIS A N 1
ATOM 603 C CA . HIS A 1 81 ? 17.535 -28.701 5.497 1.00 18.69 81 HIS A CA 1
ATOM 604 C C . HIS A 1 81 ? 16.885 -27.801 6.517 1.00 18.59 81 HIS A C 1
ATOM 605 O O . HIS A 1 81 ? 15.775 -28.071 7.044 1.00 18.42 81 HIS A O 1
ATOM 612 N N . LYS A 1 82 ? 17.555 -26.704 6.792 1.00 16.48 82 LYS A N 1
ATOM 613 C CA . LYS A 1 82 ? 17.100 -25.766 7.774 1.00 15.82 82 LYS A CA 1
ATOM 614 C C . LYS A 1 82 ? 16.002 -24.869 7.227 1.00 14.22 82 LYS A C 1
ATOM 615 O O . LYS A 1 82 ? 16.128 -24.315 6.137 1.00 13.72 82 LYS A O 1
ATOM 621 N N . GLY A 1 83 ? 14.946 -24.713 8.003 1.00 12.84 83 GLY A N 1
ATOM 622 C CA . GLY A 1 83 ? 13.881 -23.776 7.692 1.00 12.09 83 GLY A CA 1
ATOM 623 C C . GLY A 1 83 ? 12.739 -23.853 8.680 1.00 12.01 83 GLY A C 1
ATOM 624 O O . GLY A 1 83 ? 12.860 -24.492 9.754 1.00 11.99 83 GLY A O 1
ATOM 625 N N . PRO A 1 84 ? 11.616 -23.213 8.348 1.00 11.90 84 PRO A N 1
ATOM 626 C CA . PRO A 1 84 ? 10.493 -23.164 9.262 1.00 11.89 84 PRO A CA 1
ATOM 627 C C . PRO A 1 84 ? 9.598 -24.385 9.146 1.00 11.61 84 PRO A C 1
ATOM 628 O O . PRO A 1 84 ? 9.652 -25.119 8.143 1.00 13.05 84 PRO A O 1
ATOM 632 N N . THR A 1 85 ? 8.793 -24.583 10.174 1.00 12.16 85 THR A N 1
ATOM 633 C CA . THR A 1 85 ? 7.684 -25.529 10.124 1.00 11.82 85 THR A CA 1
ATOM 634 C C . THR A 1 85 ? 6.395 -24.733 10.294 1.00 12.19 85 THR A C 1
ATOM 635 O O . THR A 1 85 ? 6.364 -23.690 10.967 1.00 12.15 85 THR A O 1
ATOM 639 N N . LEU A 1 86 ? 5.322 -25.209 9.664 1.00 11.04 86 LEU A N 1
ATOM 640 C CA . LEU A 1 86 ? 4.036 -24.521 9.685 1.00 11.59 86 LEU A CA 1
ATOM 641 C C . LEU A 1 86 ? 2.890 -25.528 9.657 1.00 11.19 86 LEU A C 1
ATOM 642 O O . LEU A 1 86 ? 3.041 -26.683 9.218 1.00 10.32 86 LEU A O 1
ATOM 647 N N . ALA A 1 87 ? 1.723 -25.095 10.104 1.00 10.35 87 ALA A N 1
ATOM 648 C CA . ALA A 1 87 ? 0.504 -25.909 9.976 1.00 10.61 87 ALA A CA 1
ATOM 649 C C . ALA A 1 87 ? -0.718 -25.034 9.783 1.00 10.74 87 ALA A C 1
ATOM 650 O O . ALA A 1 87 ? -0.810 -23.933 10.341 1.00 10.77 87 ALA A O 1
ATOM 652 N N . TYR A 1 88 ? -1.650 -25.556 8.993 1.00 9.94 88 TYR A N 1
ATOM 653 C CA . TYR A 1 88 ? -2.872 -24.871 8.591 1.00 10.25 88 TYR A CA 1
ATOM 654 C C . TYR A 1 88 ? -4.077 -25.788 8.718 1.00 10.47 88 TYR A C 1
ATOM 655 O O . TYR A 1 88 ? -3.972 -27.016 8.633 1.00 10.79 88 TYR A O 1
ATOM 664 N N . LEU A 1 89 ? -5.238 -25.184 8.943 1.00 10.53 89 LEU A N 1
ATOM 665 C CA . LEU A 1 89 ? -6.505 -25.897 8.899 1.00 10.64 89 LEU A CA 1
ATOM 666 C C . LEU A 1 89 ? -7.404 -25.333 7.804 1.00 11.00 89 LEU A C 1
ATOM 667 O O . LEU A 1 89 ? -7.379 -24.125 7.543 1.00 10.59 89 LEU A O 1
ATOM 672 N N . LYS A 1 90 ? -8.233 -26.191 7.221 1.00 12.00 90 LYS A N 1
ATOM 673 C CA . LYS A 1 90 ? -9.343 -25.765 6.331 1.00 12.49 90 LYS A CA 1
ATOM 674 C C . LYS A 1 90 ? -10.596 -26.525 6.722 1.00 12.69 90 LYS A C 1
ATOM 675 O O . LYS A 1 90 ? -10.579 -27.749 6.762 1.00 12.22 90 LYS A O 1
ATOM 681 N N . LYS A 1 91 ? -11.681 -25.803 6.993 1.00 13.32 91 LYS A N 1
ATOM 682 C CA . LYS A 1 91 ? -12.973 -26.428 7.246 1.00 13.86 91 LYS A CA 1
ATOM 683 C C . LYS A 1 91 ? -13.523 -26.954 5.922 1.00 13.91 91 LYS A C 1
ATOM 684 O O . LYS A 1 91 ? -13.521 -26.235 4.915 1.00 15.28 91 LYS A O 1
ATOM 690 N N . VAL A 1 92 ? -13.937 -28.212 5.910 1.00 13.24 92 VAL A N 1
ATOM 691 C CA . VAL A 1 92 ? -14.440 -28.841 4.685 1.00 13.57 92 VAL A CA 1
ATOM 692 C C . VAL A 1 92 ? -15.756 -29.588 4.964 1.00 15.15 92 VAL A C 1
ATOM 693 O O . VAL A 1 92 ? -16.033 -29.981 6.095 1.00 15.30 92 VAL A O 1
ATOM 697 N N . ASP A 1 93 ? -16.581 -29.735 3.928 1.00 15.40 93 ASP A N 1
ATOM 698 C CA . ASP A 1 93 ? -17.835 -30.465 4.083 1.00 16.52 93 ASP A CA 1
ATOM 699 C C . ASP A 1 93 ? -17.570 -31.957 4.263 1.00 17.34 93 ASP A C 1
ATOM 700 O O . ASP A 1 93 ? -18.234 -32.629 5.046 1.00 18.59 93 ASP A O 1
ATOM 705 N N . ASP A 1 94 ? -16.579 -32.458 3.536 1.00 16.52 94 ASP A N 1
ATOM 706 C CA . ASP A 1 94 ? -16.278 -33.896 3.497 1.00 18.52 94 ASP A CA 1
ATOM 707 C C . ASP A 1 94 ? -14.782 -34.080 3.289 1.00 16.69 94 ASP A C 1
ATOM 708 O O . ASP A 1 94 ? -14.255 -33.808 2.210 1.00 15.32 94 ASP A O 1
ATOM 713 N N . ALA A 1 95 ? -14.098 -34.532 4.333 1.00 15.78 95 ALA A N 1
ATOM 714 C CA . ALA A 1 95 ? -12.641 -34.709 4.263 1.00 15.22 95 ALA A CA 1
ATOM 715 C C . ALA A 1 95 ? -12.194 -35.833 3.331 1.00 15.54 95 ALA A C 1
ATOM 716 O O . ALA A 1 95 ? -10.986 -35.956 3.048 1.00 15.39 95 ALA A O 1
ATOM 718 N N . LEU A 1 96 ? -13.121 -36.676 2.879 1.00 14.55 96 LEU A N 1
ATOM 719 C CA . LEU A 1 96 ? -12.773 -37.710 1.905 1.00 15.69 96 LEU A CA 1
ATOM 720 C C . LEU A 1 96 ? -12.720 -37.187 0.469 1.00 15.21 96 LEU A C 1
ATOM 721 O O . LEU A 1 96 ? -12.129 -37.819 -0.401 1.00 15.54 96 LEU A O 1
ATOM 726 N N . THR A 1 97 ? -13.352 -36.042 0.204 1.00 15.66 97 THR A N 1
ATOM 727 C CA . THR A 1 97 ? -13.395 -35.508 -1.163 1.00 15.77 97 THR A CA 1
ATOM 728 C C . THR A 1 97 ? -12.651 -34.189 -1.389 1.00 14.69 97 THR A C 1
ATOM 729 O O . THR A 1 97 ? -12.178 -33.935 -2.473 1.00 16.09 97 THR A O 1
ATOM 733 N N . ASP A 1 98 ? -12.550 -33.348 -0.377 1.00 13.99 98 ASP A N 1
ATOM 734 C CA . ASP A 1 98 ? -11.970 -32.015 -0.580 1.00 14.30 98 ASP A CA 1
ATOM 735 C C . ASP A 1 98 ? -10.480 -32.115 -0.877 1.00 14.05 98 ASP A C 1
ATOM 736 O O . ASP A 1 98 ? -9.745 -32.740 -0.118 1.00 15.10 98 ASP A O 1
ATOM 741 N N . THR A 1 99 ? -10.041 -31.519 -1.980 1.00 14.01 99 THR A N 1
ATOM 742 C CA . THR A 1 99 ? -8.614 -31.585 -2.375 1.00 14.79 99 THR A CA 1
ATOM 743 C C . THR A 1 99 ? -7.737 -30.570 -1.641 1.00 15.04 99 THR A C 1
ATOM 744 O O . THR A 1 99 ? -6.507 -30.622 -1.757 1.00 16.50 99 THR A O 1
ATOM 748 N N . GLY A 1 100 ? -8.365 -29.618 -0.947 1.00 14.55 100 GLY A N 1
ATOM 749 C CA . GLY A 1 100 ? -7.617 -28.526 -0.289 1.00 14.29 100 GLY A CA 1
ATOM 750 C C . GLY A 1 100 ? -7.146 -27.408 -1.199 1.00 14.34 100 GLY A C 1
ATOM 751 O O . GLY A 1 100 ? -6.625 -26.389 -0.730 1.00 14.38 100 GLY A O 1
ATOM 752 N N . ILE A 1 101 ? -7.372 -27.551 -2.504 1.00 14.12 101 ILE A N 1
ATOM 753 C CA . ILE A 1 101 ? -6.896 -26.562 -3.456 1.00 15.15 101 ILE A CA 1
ATOM 754 C C . ILE A 1 101 ? -7.874 -25.395 -3.427 1.00 15.75 101 ILE A C 1
ATOM 755 O O . ILE A 1 101 ? -9.092 -25.582 -3.643 1.00 17.50 101 ILE A O 1
ATOM 760 N N . GLY A 1 102 ? -7.364 -24.201 -3.136 1.00 16.26 102 GLY A N 1
ATOM 761 C CA . GLY A 1 102 ? -8.213 -23.018 -3.119 1.00 16.93 102 GLY A CA 1
ATOM 762 C C . GLY A 1 102 ? -8.260 -22.360 -1.759 1.00 16.66 102 GLY A C 1
ATOM 763 O O . GLY A 1 102 ? -7.305 -22.464 -0.993 1.00 15.24 102 GLY A O 1
ATOM 764 N N . GLY A 1 103 ? -9.379 -21.690 -1.467 1.00 16.82 103 GLY A N 1
ATOM 765 C CA . GLY A 1 103 ? -9.523 -20.883 -0.254 1.00 16.52 103 GLY A CA 1
ATOM 766 C C . GLY A 1 103 ? -9.878 -21.657 0.997 1.00 16.48 103 GLY A C 1
ATOM 767 O O . GLY A 1 103 ? -9.956 -22.884 0.974 1.00 17.43 103 GLY A O 1
ATOM 768 N N . GLY A 1 104 ? -10.051 -20.941 2.101 1.00 15.64 104 GLY A N 1
ATOM 769 C CA . GLY A 1 104 ? -10.492 -21.526 3.367 1.00 15.89 104 GLY A CA 1
ATOM 770 C C . GLY A 1 104 ? -9.419 -21.834 4.407 1.00 14.69 104 GLY A C 1
ATOM 771 O O . GLY A 1 104 ? -9.743 -22.209 5.530 1.00 15.31 104 GLY A O 1
ATOM 772 N N . TRP A 1 105 ? -8.148 -21.657 4.065 1.00 13.32 105 TRP A N 1
ATOM 773 C CA . TRP A 1 105 ? -7.074 -22.036 4.968 1.00 12.79 105 TRP A CA 1
ATOM 774 C C . TRP A 1 105 ? -6.774 -20.973 6.001 1.00 12.88 105 TRP A C 1
ATOM 775 O O . TRP A 1 105 ? -6.804 -19.784 5.699 1.00 13.14 105 TRP A O 1
ATOM 786 N N . PHE A 1 106 ? -6.452 -21.408 7.223 1.00 12.46 106 PHE A N 1
ATOM 787 C CA . PHE A 1 106 ? -5.928 -20.505 8.238 1.00 12.06 106 PHE A CA 1
ATOM 788 C C . PHE A 1 106 ? -4.759 -21.144 8.955 1.00 12.23 106 PHE A C 1
ATOM 789 O O . PHE A 1 106 ? -4.741 -22.369 9.170 1.00 12.32 106 PHE A O 1
ATOM 797 N N . LYS A 1 107 ? -3.777 -20.317 9.291 1.00 12.47 107 LYS A N 1
ATOM 798 C CA . LYS A 1 107 ? -2.539 -20.783 9.946 1.00 12.20 107 LYS A CA 1
ATOM 799 C C . LYS A 1 107 ? -2.749 -20.960 11.439 1.00 12.71 107 LYS A C 1
ATOM 800 O O . LYS A 1 107 ? -3.270 -20.067 12.122 1.00 13.05 107 LYS A O 1
ATOM 806 N N . ILE A 1 108 ? -2.338 -22.118 11.952 1.00 12.64 108 ILE A N 1
ATOM 807 C CA . ILE A 1 108 ? -2.464 -22.408 13.392 1.00 12.75 108 ILE A CA 1
ATOM 808 C C . ILE A 1 108 ? -1.153 -22.719 14.119 1.00 13.24 108 ILE A C 1
ATOM 809 O O . ILE A 1 108 ? -1.127 -22.800 15.372 1.00 14.32 108 ILE A O 1
ATOM 814 N N . GLN A 1 109 ? -0.074 -22.862 13.370 1.00 12.65 109 GLN A N 1
ATOM 815 C CA . GLN A 1 109 ? 1.246 -23.116 13.934 1.00 13.19 109 GLN A CA 1
ATOM 816 C C . GLN A 1 109 ? 2.306 -22.586 12.995 1.00 13.07 109 GLN A C 1
ATOM 817 O O . GLN A 1 109 ? 2.174 -22.662 11.756 1.00 11.92 109 GLN A O 1
ATOM 823 N N . GLU A 1 110 ? 3.361 -22.022 13.578 1.00 13.77 110 GLU A N 1
ATOM 824 C CA . GLU A 1 110 ? 4.570 -21.693 12.838 1.00 14.61 110 GLU A CA 1
ATOM 825 C C . GLU A 1 110 ? 5.774 -21.664 13.782 1.00 15.26 110 GLU A C 1
ATOM 826 O O . GLU A 1 110 ? 5.658 -21.225 14.945 1.00 16.41 110 GLU A O 1
ATOM 832 N N . ASP A 1 111 ? 6.915 -22.112 13.274 1.00 15.75 111 ASP A N 1
ATOM 833 C CA . ASP A 1 111 ? 8.163 -22.135 14.039 1.00 16.58 111 ASP A CA 1
ATOM 834 C C . ASP A 1 111 ? 9.291 -21.768 13.078 1.00 16.61 111 ASP A C 1
ATOM 835 O O . ASP A 1 111 ? 9.611 -22.533 12.172 1.00 16.01 111 ASP A O 1
ATOM 840 N N . GLY A 1 112 ? 9.868 -20.582 13.257 1.00 16.16 112 GLY A N 1
ATOM 841 C CA . GLY A 1 112 ? 10.830 -20.038 12.317 1.00 16.00 112 GLY A CA 1
ATOM 842 C C . GLY A 1 112 ? 12.261 -20.182 12.790 1.00 17.35 112 GLY A C 1
ATOM 843 O O . GLY A 1 112 ? 12.749 -21.295 12.966 1.00 16.35 112 GLY A O 1
ATOM 844 N N . TYR A 1 113 ? 12.929 -19.046 12.987 1.00 18.62 113 TYR A N 1
ATOM 845 C CA . TYR A 1 113 ? 14.329 -19.023 13.372 1.00 20.59 113 TYR A CA 1
ATOM 846 C C . TYR A 1 113 ? 14.385 -18.376 14.750 1.00 21.50 113 TYR A C 1
ATOM 847 O O . TYR A 1 113 ? 13.953 -17.251 14.921 1.00 22.84 113 TYR A O 1
ATOM 856 N N . ASN A 1 114 ? 14.857 -19.120 15.731 1.00 22.99 114 ASN A N 1
ATOM 857 C CA . ASN A 1 114 ? 14.873 -18.659 17.111 1.00 25.91 114 ASN A CA 1
ATOM 858 C C . ASN A 1 114 ? 16.275 -18.783 17.686 1.00 24.09 114 ASN A C 1
ATOM 859 O O . ASN A 1 114 ? 16.748 -19.879 17.937 1.00 22.25 114 ASN A O 1
ATOM 864 N N . ASN A 1 115 ? 16.928 -17.643 17.900 1.00 26.17 115 ASN A N 1
ATOM 865 C CA A ASN A 1 115 ? 18.301 -17.571 18.406 0.50 25.59 115 ASN A CA 1
ATOM 866 C CA B ASN A 1 115 ? 18.244 -17.662 18.530 0.50 25.90 115 ASN A CA 1
ATOM 867 C C . ASN A 1 115 ? 19.210 -18.653 17.839 1.00 24.91 115 ASN A C 1
ATOM 868 O O . ASN A 1 115 ? 19.909 -19.366 18.540 1.00 26.82 115 ASN A O 1
ATOM 877 N N . GLY A 1 116 ? 19.197 -18.748 16.511 1.00 24.06 116 GLY A N 1
ATOM 878 C CA . GLY A 1 116 ? 20.061 -19.692 15.786 1.00 23.14 116 GLY A CA 1
ATOM 879 C C . GLY A 1 116 ? 19.497 -21.083 15.497 1.00 22.76 116 GLY A C 1
ATOM 880 O O . GLY A 1 116 ? 20.117 -21.872 14.774 1.00 24.40 116 GLY A O 1
ATOM 881 N N . GLN A 1 117 ? 18.314 -21.383 16.029 1.00 18.85 117 GLN A N 1
ATOM 882 C CA . GLN A 1 117 ? 17.708 -22.704 15.903 1.00 18.13 117 GLN A CA 1
ATOM 883 C C . GLN A 1 117 ? 16.490 -22.624 14.977 1.00 16.42 117 GLN A C 1
ATOM 884 O O . GLN A 1 117 ? 15.583 -21.832 15.211 1.00 18.20 117 GLN A O 1
ATOM 890 N N . TRP A 1 118 ? 16.470 -23.448 13.941 1.00 14.94 118 TRP A N 1
ATOM 891 C CA . TRP A 1 118 ? 15.352 -23.464 13.009 1.00 13.89 118 TRP A CA 1
ATOM 892 C C . TRP A 1 118 ? 14.307 -24.482 13.427 1.00 13.45 118 TRP A C 1
ATOM 893 O O . TRP A 1 118 ? 14.628 -25.510 14.031 1.00 12.79 118 TRP A O 1
ATOM 904 N N . GLY A 1 119 ? 13.063 -24.225 13.028 1.00 12.68 119 GLY A N 1
ATOM 905 C CA . GLY A 1 119 ? 11.956 -25.129 13.315 1.00 12.42 119 GLY A CA 1
ATOM 906 C C . GLY A 1 119 ? 12.185 -26.540 12.827 1.00 11.95 119 GLY A C 1
ATOM 907 O O . GLY A 1 119 ? 11.888 -27.498 13.536 1.00 11.86 119 GLY A O 1
ATOM 908 N N . THR A 1 120 ? 12.693 -26.690 11.616 1.00 11.76 120 THR A N 1
ATOM 909 C CA . THR A 1 120 ? 12.960 -28.032 11.066 1.00 11.92 120 THR A CA 1
ATOM 910 C C . THR A 1 120 ? 14.013 -28.773 11.894 1.00 12.09 120 THR A C 1
ATOM 911 O O . THR A 1 120 ? 13.876 -29.959 12.170 1.00 11.79 120 THR A O 1
ATOM 915 N N . SER A 1 121 ? 15.044 -28.058 12.334 1.00 12.39 121 SER A N 1
ATOM 916 C CA . SER A 1 121 ? 16.092 -28.658 13.151 1.00 13.06 121 SER A CA 1
ATOM 917 C C . SER A 1 121 ? 15.528 -29.220 14.441 1.00 12.40 121 SER A C 1
ATOM 918 O O . SER A 1 121 ? 15.933 -30.283 14.888 1.00 12.60 121 SER A O 1
ATOM 921 N N . THR A 1 122 ? 14.582 -28.509 15.039 1.00 12.45 122 THR A N 1
ATOM 922 C CA . THR A 1 122 ? 13.939 -28.974 16.269 1.00 13.06 122 THR A CA 1
ATOM 923 C C . THR A 1 122 ? 13.133 -30.254 16.031 1.00 12.33 122 THR A C 1
ATOM 924 O O . THR A 1 122 ? 13.224 -31.213 16.793 1.00 12.28 122 THR A O 1
ATOM 928 N N . VAL A 1 123 ? 12.365 -30.289 14.944 1.00 12.21 123 VAL A N 1
ATOM 929 C CA . VAL A 1 123 ? 11.640 -31.515 14.593 1.00 11.81 123 VAL A CA 1
ATOM 930 C C . VAL A 1 123 ? 12.599 -32.700 14.358 1.00 11.97 123 VAL A C 1
ATOM 931 O O . VAL A 1 123 ? 12.355 -33.812 14.837 1.00 11.90 123 VAL A O 1
ATOM 935 N N . ILE A 1 124 ? 13.711 -32.454 13.678 1.00 12.19 124 ILE A N 1
ATOM 936 C CA . ILE A 1 124 ? 14.710 -33.501 13.452 1.00 14.15 124 ILE A CA 1
ATOM 937 C C . ILE A 1 124 ? 15.222 -34.036 14.789 1.00 15.31 124 ILE A C 1
ATOM 938 O O . ILE A 1 124 ? 15.239 -35.258 15.029 1.00 16.75 124 ILE A O 1
ATOM 943 N N . THR A 1 125 ? 15.538 -33.147 15.715 1.00 15.59 125 THR A N 1
ATOM 944 C CA . THR A 1 125 ? 16.234 -33.572 16.923 1.00 17.44 125 THR A CA 1
ATOM 945 C C . THR A 1 125 ? 15.297 -34.073 18.027 1.00 17.25 125 THR A C 1
ATOM 946 O O . THR A 1 125 ? 15.737 -34.753 18.968 1.00 19.40 125 THR A O 1
ATOM 950 N N . ASN A 1 126 ? 13.996 -33.824 17.897 1.00 15.30 126 ASN A N 1
ATOM 951 C CA . ASN A 1 126 ? 13.067 -34.258 18.926 1.00 16.58 126 ASN A CA 1
ATOM 952 C C . ASN A 1 126 ? 12.338 -35.550 18.592 1.00 17.53 126 ASN A C 1
ATOM 953 O O . ASN A 1 126 ? 11.384 -35.901 19.336 1.00 21.54 126 ASN A O 1
ATOM 958 N N . GLY A 1 127 ? 12.803 -36.254 17.544 1.00 15.43 127 GLY A N 1
ATOM 959 C CA . GLY A 1 127 ? 12.266 -37.548 17.062 1.00 16.22 127 GLY A CA 1
ATOM 960 C C . GLY A 1 127 ? 11.252 -37.451 15.932 1.00 15.11 127 GLY A C 1
ATOM 961 O O . GLY A 1 127 ? 10.528 -38.409 15.619 1.00 14.81 127 GLY A O 1
ATOM 962 N N . GLY A 1 128 ? 11.195 -36.288 15.292 1.00 13.66 128 GLY A N 1
ATOM 963 C CA . GLY A 1 128 ? 10.280 -36.063 14.186 1.00 12.78 128 GLY A CA 1
ATOM 964 C C . GLY A 1 128 ? 8.897 -35.538 14.566 1.00 12.32 128 GLY A C 1
ATOM 965 O O . GLY A 1 128 ? 7.994 -35.530 13.724 1.00 12.36 128 GLY A O 1
ATOM 966 N N . PHE A 1 129 ? 8.737 -35.052 15.788 1.00 13.22 129 PHE A N 1
ATOM 967 C CA . PHE A 1 129 ? 7.459 -34.500 16.271 1.00 12.79 129 PHE A CA 1
ATOM 968 C C . PHE A 1 129 ? 7.305 -33.008 16.018 1.00 13.03 129 PHE A C 1
ATOM 969 O O . PHE A 1 129 ? 8.074 -32.185 16.532 1.00 13.69 129 PHE A O 1
ATOM 977 N N . GLN A 1 130 ? 6.297 -32.659 15.229 1.00 12.17 130 GLN A N 1
ATOM 978 C CA . GLN A 1 130 ? 5.856 -31.283 15.087 1.00 11.97 130 GLN A CA 1
ATOM 979 C C . GLN A 1 130 ? 4.593 -31.083 15.924 1.00 12.60 130 GLN A C 1
ATOM 980 O O . GLN A 1 130 ? 3.554 -31.706 15.669 1.00 12.49 130 GLN A O 1
ATOM 986 N N . TYR A 1 131 ? 4.697 -30.236 16.946 1.00 12.55 131 TYR A N 1
ATOM 987 C CA . TYR A 1 131 ? 3.605 -30.001 17.870 1.00 12.75 131 TYR A CA 1
ATOM 988 C C . TYR A 1 131 ? 2.678 -28.913 17.337 1.00 12.97 131 TYR A C 1
ATOM 989 O O . TYR A 1 131 ? 3.138 -27.831 16.991 1.00 14.34 131 TYR A O 1
ATOM 998 N N . ILE A 1 132 ? 1.387 -29.213 17.296 1.00 13.20 132 ILE A N 1
ATOM 999 C CA . ILE A 1 132 ? 0.389 -28.328 16.686 1.00 13.16 132 ILE A CA 1
ATOM 1000 C C . ILE A 1 132 ? -0.820 -28.155 17.605 1.00 13.53 132 ILE A C 1
ATOM 1001 O O . ILE A 1 132 ? -1.506 -29.122 17.907 1.00 13.62 132 ILE A O 1
ATOM 1006 N N . ASP A 1 133 ? -1.078 -26.925 18.055 1.00 14.25 133 ASP A N 1
ATOM 1007 C CA . ASP A 1 133 ? -2.212 -26.646 18.935 1.00 16.53 133 ASP A CA 1
ATOM 1008 C C . ASP A 1 133 ? -3.460 -26.356 18.112 1.00 15.92 133 ASP A C 1
ATOM 1009 O O . ASP A 1 133 ? -3.489 -25.403 17.349 1.00 15.25 133 ASP A O 1
ATOM 1014 N N . ILE A 1 134 ? -4.485 -27.178 18.295 1.00 16.02 134 ILE A N 1
ATOM 1015 C CA . ILE A 1 134 ? -5.769 -26.997 17.615 1.00 16.31 134 ILE A CA 1
ATOM 1016 C C . ILE A 1 134 ? -6.553 -25.940 18.399 1.00 17.18 134 ILE A C 1
ATOM 1017 O O . ILE A 1 134 ? -6.733 -26.093 19.619 1.00 16.66 134 ILE A O 1
ATOM 1022 N N . PRO A 1 135 ? -7.013 -24.869 17.725 1.00 17.92 135 PRO A N 1
ATOM 1023 C CA . PRO A 1 135 ? -7.747 -23.812 18.442 1.00 18.33 135 PRO A CA 1
ATOM 1024 C C . PRO A 1 135 ? -8.973 -24.350 19.181 1.00 18.43 135 PRO A C 1
ATOM 1025 O O . PRO A 1 135 ? -9.661 -25.234 18.709 1.00 18.05 135 PRO A O 1
ATOM 1029 N N . ALA A 1 136 ? -9.216 -23.785 20.358 1.00 19.56 136 ALA A N 1
ATOM 1030 C CA . ALA A 1 136 ? -10.305 -24.199 21.210 1.00 21.78 136 ALA A CA 1
ATOM 1031 C C . ALA A 1 136 ? -11.669 -23.702 20.714 1.00 23.04 136 ALA A C 1
ATOM 1032 O O . ALA A 1 136 ? -12.699 -24.309 21.020 1.00 25.57 136 ALA A O 1
ATOM 1034 N N . CYS A 1 137 ? -11.661 -22.636 19.916 1.00 22.21 137 CYS A N 1
ATOM 1035 C CA . CYS A 1 137 ? -12.837 -21.807 19.660 1.00 23.99 137 CYS A CA 1
ATOM 1036 C C . CYS A 1 137 ? -13.505 -22.067 18.309 1.00 22.65 137 CYS A C 1
ATOM 1037 O O . CYS A 1 137 ? -14.475 -21.409 17.964 1.00 26.48 137 CYS A O 1
ATOM 1040 N N . ILE A 1 138 ? -12.987 -23.019 17.542 1.00 20.94 138 ILE A N 1
ATOM 1041 C CA . ILE A 1 138 ? -13.499 -23.250 16.183 1.00 19.93 138 ILE A CA 1
ATOM 1042 C C . ILE A 1 138 ? -14.614 -24.308 16.169 1.00 18.91 138 ILE A C 1
ATOM 1043 O O . ILE A 1 138 ? -14.705 -25.136 17.080 1.00 19.42 138 ILE A O 1
ATOM 1048 N N . PRO A 1 139 ? -15.461 -24.305 15.127 1.00 19.92 139 PRO A N 1
ATOM 1049 C CA . PRO A 1 139 ? -16.596 -25.238 15.141 1.00 20.65 139 PRO A CA 1
ATOM 1050 C C . PRO A 1 139 ? -16.234 -26.700 14.934 1.00 20.20 139 PRO A C 1
ATOM 1051 O O . PRO A 1 139 ? -15.232 -27.017 14.276 1.00 19.76 139 PRO A O 1
ATOM 1055 N N . SER A 1 140 ? -17.054 -27.585 15.486 1.00 18.85 140 SER A N 1
ATOM 1056 C CA . SER A 1 140 ? -16.951 -29.004 15.205 1.00 19.26 140 SER A CA 1
ATOM 1057 C C . SER A 1 140 ? -17.157 -29.270 13.717 1.00 19.13 140 SER A C 1
ATOM 1058 O O . SER A 1 140 ? -17.843 -28.511 13.021 1.00 21.19 140 SER A O 1
ATOM 1061 N N . GLY A 1 141 ? -16.571 -30.365 13.263 1.00 17.70 141 GLY A N 1
ATOM 1062 C CA . GLY A 1 141 ? -16.817 -30.890 11.940 1.00 16.47 141 GLY A CA 1
ATOM 1063 C C . GLY A 1 141 ? -15.539 -31.318 11.256 1.00 15.19 141 GLY A C 1
ATOM 1064 O O . GLY A 1 141 ? -14.474 -31.371 11.871 1.00 14.21 141 GLY A O 1
ATOM 1065 N N . GLN A 1 142 ? -15.660 -31.611 9.969 1.00 14.79 142 GLN A N 1
ATOM 1066 C CA . GLN A 1 142 ? -14.517 -32.085 9.194 1.00 14.91 142 GLN A CA 1
ATOM 1067 C C . GLN A 1 142 ? -13.582 -30.955 8.746 1.00 13.28 142 GLN A C 1
ATOM 1068 O O . GLN A 1 142 ? -14.019 -29.880 8.356 1.00 12.07 142 GLN A O 1
ATOM 1074 N N . TYR A 1 143 ? -12.276 -31.232 8.821 1.00 12.28 143 TYR A N 1
ATOM 1075 C CA . TYR A 1 143 ? -11.223 -30.328 8.376 1.00 11.59 143 TYR A CA 1
ATOM 1076 C C . TYR A 1 143 ? -10.114 -31.103 7.682 1.00 11.60 143 TYR A C 1
ATOM 1077 O O . TYR A 1 143 ? -9.953 -32.320 7.884 1.00 11.96 143 TYR A O 1
ATOM 1086 N N . LEU A 1 144 ? -9.337 -30.386 6.882 1.00 11.67 144 LEU A N 1
ATOM 1087 C CA . LEU A 1 144 ? -8.003 -30.852 6.489 1.00 11.78 144 LEU A CA 1
ATOM 1088 C C . LEU A 1 144 ? -6.980 -30.155 7.378 1.00 11.50 144 LEU A C 1
ATOM 1089 O O . LEU A 1 144 ? -7.084 -28.933 7.664 1.00 11.55 144 LEU A O 1
ATOM 1094 N N . LEU A 1 145 ? -5.987 -30.918 7.804 1.00 10.92 145 LEU A N 1
ATOM 1095 C CA . LEU A 1 145 ? -4.865 -30.375 8.570 1.00 10.82 145 LEU A CA 1
ATOM 1096 C C . LEU A 1 145 ? -3.638 -30.525 7.689 1.00 10.69 145 LEU A C 1
ATOM 1097 O O . LEU A 1 145 ? -3.244 -31.657 7.345 1.00 11.72 145 LEU A O 1
ATOM 1102 N N . ARG A 1 146 ? -3.044 -29.393 7.331 1.00 10.34 146 ARG A N 1
ATOM 1103 C CA . ARG A 1 146 ? -1.911 -29.357 6.413 1.00 10.53 146 ARG A CA 1
ATOM 1104 C C . ARG A 1 146 ? -0.660 -29.030 7.217 1.00 10.36 146 ARG A C 1
ATOM 1105 O O . ARG A 1 146 ? -0.552 -27.950 7.785 1.00 10.60 146 ARG A O 1
ATOM 1113 N N . ALA A 1 147 ? 0.265 -29.979 7.287 1.00 10.32 147 ALA A N 1
ATOM 1114 C CA . ALA A 1 147 ? 1.525 -29.744 7.988 1.00 10.14 147 ALA A CA 1
ATOM 1115 C C . ALA A 1 147 ? 2.644 -29.627 6.984 1.00 10.00 147 ALA A C 1
ATOM 1116 O O . ALA A 1 147 ? 2.683 -30.357 5.983 1.00 10.13 147 ALA A O 1
ATOM 1118 N N . GLU A 1 148 ? 3.564 -28.703 7.266 1.00 10.06 148 GLU A N 1
ATOM 1119 C CA . GLU A 1 148 ? 4.570 -28.313 6.295 1.00 10.50 148 GLU A CA 1
ATOM 1120 C C . GLU A 1 148 ? 5.949 -28.091 6.896 1.00 10.38 148 GLU A C 1
ATOM 1121 O O . GLU A 1 148 ? 6.060 -27.461 7.931 1.00 10.75 148 GLU A O 1
ATOM 1127 N N . MET A 1 149 ? 6.973 -28.599 6.220 1.00 10.33 149 MET A N 1
ATOM 1128 C CA . MET A 1 149 ? 8.371 -28.255 6.531 1.00 11.39 149 MET A CA 1
ATOM 1129 C C . MET A 1 149 ? 8.986 -27.625 5.292 1.00 11.61 149 MET A C 1
ATOM 1130 O O . MET A 1 149 ? 8.812 -28.133 4.185 1.00 11.47 149 MET A O 1
ATOM 1135 N N . ILE A 1 150 ? 9.719 -26.518 5.464 1.00 12.16 150 ILE A N 1
ATOM 1136 C CA . ILE A 1 150 ? 10.351 -25.811 4.363 1.00 12.62 150 ILE A CA 1
ATOM 1137 C C . ILE A 1 150 ? 11.872 -25.791 4.576 1.00 12.94 150 ILE A C 1
ATOM 1138 O O . ILE A 1 150 ? 12.322 -25.329 5.629 1.00 13.42 150 ILE A O 1
ATOM 1143 N N . ALA A 1 151 ? 12.624 -26.332 3.613 1.00 12.27 151 ALA A N 1
ATOM 1144 C CA . ALA A 1 151 ? 14.084 -26.363 3.653 1.00 12.50 151 ALA A CA 1
ATOM 1145 C C . ALA A 1 151 ? 14.620 -25.212 2.803 1.00 12.55 151 ALA A C 1
ATOM 1146 O O . ALA A 1 151 ? 14.240 -25.067 1.636 1.00 12.49 151 ALA A O 1
ATOM 1148 N N . LEU A 1 152 ? 15.536 -24.436 3.381 1.00 12.56 152 LEU A N 1
ATOM 1149 C CA . LEU A 1 152 ? 16.032 -23.193 2.785 1.00 13.70 152 LEU A CA 1
ATOM 1150 C C . LEU A 1 152 ? 17.509 -23.240 2.438 1.00 14.50 152 LEU A C 1
ATOM 1151 O O . LEU A 1 152 ? 18.094 -22.204 2.103 1.00 14.54 152 LEU A O 1
ATOM 1156 N N . HIS A 1 153 ? 18.108 -24.420 2.477 1.00 15.65 153 HIS A N 1
ATOM 1157 C CA . HIS A 1 153 ? 19.544 -24.578 2.186 1.00 17.33 153 HIS A CA 1
ATOM 1158 C C . HIS A 1 153 ? 19.966 -24.153 0.774 1.00 18.51 153 HIS A C 1
ATOM 1159 O O . HIS A 1 153 ? 21.138 -23.816 0.578 1.00 20.44 153 HIS A O 1
ATOM 1166 N N . ALA A 1 154 ? 19.044 -24.200 -0.195 1.00 17.96 154 ALA A N 1
ATOM 1167 C CA . ALA A 1 154 ? 19.293 -23.708 -1.565 1.00 18.31 154 ALA A CA 1
ATOM 1168 C C . ALA A 1 154 ? 18.384 -22.540 -1.966 1.00 17.95 154 ALA A C 1
ATOM 1169 O O . ALA A 1 154 ? 18.197 -22.286 -3.167 1.00 19.15 154 ALA A O 1
ATOM 1171 N N . ALA A 1 155 ? 17.840 -21.820 -0.981 1.00 16.92 155 ALA A N 1
ATOM 1172 C CA . ALA A 1 155 ? 16.792 -20.825 -1.204 1.00 16.67 155 ALA A CA 1
ATOM 1173 C C . ALA A 1 155 ? 17.277 -19.443 -1.642 1.00 16.40 155 ALA A C 1
ATOM 1174 O O . ALA A 1 155 ? 16.469 -18.529 -1.794 1.00 16.81 155 ALA A O 1
ATOM 1176 N N . SER A 1 156 ? 18.581 -19.266 -1.850 1.00 18.47 156 SER A N 1
ATOM 1177 C CA . SER A 1 156 ? 19.050 -17.955 -2.313 1.00 20.61 156 SER A CA 1
ATOM 1178 C C . SER A 1 156 ? 18.758 -17.721 -3.803 1.00 22.55 156 SER A C 1
ATOM 1179 O O . SER A 1 156 ? 18.889 -16.591 -4.276 1.00 23.90 156 SER A O 1
ATOM 1182 N N . SER A 1 157 ? 18.352 -18.779 -4.515 1.00 21.66 157 SER A N 1
ATOM 1183 C CA . SER A 1 157 ? 17.889 -18.704 -5.902 1.00 22.76 157 SER A CA 1
ATOM 1184 C C . SER A 1 157 ? 16.365 -18.838 -5.979 1.00 21.67 157 SER A C 1
ATOM 1185 O O . SER A 1 157 ? 15.725 -19.469 -5.127 1.00 20.98 157 SER A O 1
ATOM 1188 N N . THR A 1 158 ? 15.787 -18.267 -7.032 1.00 19.97 158 THR A N 1
ATOM 1189 C CA . THR A 1 158 ? 14.345 -18.350 -7.269 1.00 19.14 158 THR A CA 1
ATOM 1190 C C . THR A 1 158 ? 13.892 -19.791 -7.377 1.00 17.77 158 THR A C 1
ATOM 1191 O O . THR A 1 158 ? 14.521 -20.585 -8.052 1.00 17.68 158 THR A O 1
ATOM 1195 N N . ALA A 1 159 ? 12.818 -20.113 -6.658 1.00 17.88 159 ALA A N 1
ATOM 1196 C CA . ALA A 1 159 ? 12.272 -21.465 -6.558 1.00 17.15 159 ALA A CA 1
ATOM 1197 C C . ALA A 1 159 ? 13.242 -22.512 -6.011 1.00 16.79 159 ALA A C 1
ATOM 1198 O O . ALA A 1 159 ? 13.069 -23.722 -6.228 1.00 17.36 159 ALA A O 1
ATOM 1200 N N . GLY A 1 160 ? 14.239 -22.046 -5.253 1.00 15.86 160 GLY A N 1
ATOM 1201 C CA . GLY A 1 160 ? 15.200 -22.930 -4.595 1.00 15.34 160 GLY A CA 1
ATOM 1202 C C . GLY A 1 160 ? 14.699 -23.503 -3.270 1.00 14.22 160 GLY A C 1
ATOM 1203 O O . GLY A 1 160 ? 15.157 -24.562 -2.845 1.00 14.68 160 GLY A O 1
ATOM 1204 N N . ALA A 1 161 ? 13.786 -22.799 -2.623 1.00 13.73 161 ALA A N 1
ATOM 1205 C CA . ALA A 1 161 ? 13.180 -23.275 -1.371 1.00 13.49 161 ALA A CA 1
ATOM 1206 C C . ALA A 1 161 ? 12.457 -24.589 -1.666 1.00 13.78 161 ALA A C 1
ATOM 1207 O O . ALA A 1 161 ? 11.856 -24.733 -2.735 1.00 14.02 161 ALA A O 1
ATOM 1209 N N . GLN A 1 162 ? 12.546 -25.550 -0.748 1.00 13.45 162 GLN A N 1
ATOM 1210 C CA . GLN A 1 162 ? 11.928 -26.858 -0.934 1.00 13.74 162 GLN A CA 1
ATOM 1211 C C . GLN A 1 162 ? 10.816 -27.046 0.075 1.00 13.27 162 GLN A C 1
ATOM 1212 O O . GLN A 1 162 ? 11.075 -26.975 1.284 1.00 12.82 162 GLN A O 1
ATOM 1218 N N . LEU A 1 163 ? 9.587 -27.273 -0.402 1.00 12.89 163 LEU A N 1
ATOM 1219 C CA . LEU A 1 163 ? 8.424 -27.364 0.478 1.00 12.36 163 LEU A CA 1
ATOM 1220 C C . LEU A 1 163 ? 7.915 -28.811 0.526 1.00 11.85 163 LEU A C 1
ATOM 1221 O O . LEU A 1 163 ? 7.741 -29.475 -0.506 1.00 12.41 163 LEU A O 1
ATOM 1226 N N . TYR A 1 164 ? 7.716 -29.305 1.749 1.00 11.35 164 TYR A N 1
ATOM 1227 C CA . TYR A 1 164 ? 7.265 -30.682 2.006 1.00 10.96 164 TYR A CA 1
ATOM 1228 C C . TYR A 1 164 ? 5.998 -30.573 2.847 1.00 11.10 164 TYR A C 1
ATOM 1229 O O . TYR A 1 164 ? 6.036 -30.023 3.948 1.00 11.04 164 TYR A O 1
ATOM 1238 N N . MET A 1 165 ? 4.871 -31.070 2.336 1.00 10.49 165 MET A N 1
ATOM 1239 C CA . MET A 1 165 ? 3.600 -30.979 3.039 1.00 10.93 165 MET A CA 1
ATOM 1240 C C . MET A 1 165 ? 2.736 -32.206 2.803 1.00 10.46 165 MET A C 1
ATOM 1241 O O . MET A 1 165 ? 2.850 -32.865 1.771 1.00 10.46 165 MET A O 1
ATOM 1246 N N . GLU A 1 166 ? 1.908 -32.520 3.793 1.00 10.05 166 GLU A N 1
ATOM 1247 C CA . GLU A 1 166 ? 0.819 -33.495 3.590 1.00 10.64 166 GLU A CA 1
ATOM 1248 C C . GLU A 1 166 ? -0.411 -33.035 4.353 1.00 10.73 166 GLU A C 1
ATOM 1249 O O . GLU A 1 166 ? -0.297 -32.269 5.311 1.00 10.64 166 GLU A O 1
ATOM 1255 N N . CYS A 1 167 ? -1.569 -33.560 3.938 1.00 10.85 167 CYS A N 1
ATOM 1256 C CA . CYS A 1 167 ? -2.864 -33.239 4.526 1.00 12.15 167 CYS A CA 1
ATOM 1257 C C . CYS A 1 167 ? -3.445 -34.447 5.226 1.00 11.98 167 CYS A C 1
ATOM 1258 O O . CYS A 1 167 ? -3.523 -35.545 4.636 1.00 12.27 167 CYS A O 1
ATOM 1261 N N . ALA A 1 168 ? -3.822 -34.245 6.492 1.00 11.34 168 ALA A N 1
ATOM 1262 C CA . ALA A 1 168 ? -4.577 -35.221 7.277 1.00 11.31 168 ALA A CA 1
ATOM 1263 C C . ALA A 1 168 ? -6.058 -34.893 7.242 1.00 11.47 168 ALA A C 1
ATOM 1264 O O . ALA A 1 168 ? -6.430 -33.735 7.242 1.00 11.62 168 ALA A O 1
ATOM 1266 N N . GLN A 1 169 ? -6.871 -35.945 7.232 1.00 11.37 169 GLN A N 1
ATOM 1267 C CA . GLN A 1 169 ? -8.329 -35.864 7.212 1.00 11.28 169 GLN A CA 1
ATOM 1268 C C . GLN A 1 169 ? -8.812 -36.025 8.648 1.00 11.17 169 GLN A C 1
ATOM 1269 O O . GLN A 1 169 ? -8.632 -37.102 9.250 1.00 10.97 169 GLN A O 1
ATOM 1275 N N . ILE A 1 170 ? -9.382 -34.969 9.214 1.00 11.01 170 ILE A N 1
ATOM 1276 C CA . ILE A 1 170 ? -9.733 -34.964 10.635 1.00 11.86 170 ILE A CA 1
ATOM 1277 C C . ILE A 1 170 ? -11.176 -34.521 10.887 1.00 12.29 170 ILE A C 1
ATOM 1278 O O . ILE A 1 170 ? -11.802 -33.863 10.050 1.00 12.52 170 ILE A O 1
ATOM 1283 N N . ASN A 1 171 ? -11.690 -34.929 12.046 1.00 13.40 171 ASN A N 1
ATOM 1284 C CA . ASN A 1 171 ? -12.999 -34.530 12.523 1.00 14.91 171 ASN A CA 1
ATOM 1285 C C . ASN A 1 171 ? -12.795 -33.898 13.893 1.00 15.00 171 ASN A C 1
ATOM 1286 O O . ASN A 1 171 ? -12.440 -34.591 14.853 1.00 15.41 171 ASN A O 1
ATOM 1291 N N . ILE A 1 172 ? -12.982 -32.583 13.967 1.00 15.65 172 ILE A N 1
ATOM 1292 C CA . ILE A 1 172 ? -12.795 -31.839 15.197 1.00 16.05 172 ILE A CA 1
ATOM 1293 C C . ILE A 1 172 ? -14.091 -31.879 16.029 1.00 18.55 172 ILE A C 1
ATOM 1294 O O . ILE A 1 172 ? -15.195 -31.629 15.531 1.00 19.18 172 ILE A O 1
ATOM 1299 N N . VAL A 1 173 ? -13.919 -32.181 17.305 1.00 19.07 173 VAL A N 1
ATOM 1300 C CA . VAL A 1 173 ? -15.040 -32.284 18.246 1.00 23.01 173 VAL A CA 1
ATOM 1301 C C . VAL A 1 173 ? -14.885 -31.283 19.397 1.00 25.58 173 VAL A C 1
ATOM 1302 O O . VAL A 1 173 ? -13.773 -30.842 19.738 1.00 22.86 173 VAL A O 1
ATOM 1306 N N . GLY A 1 174 ? -16.027 -30.929 19.986 1.00 29.03 174 GLY A N 1
ATOM 1307 C CA . GLY A 1 174 ? -16.089 -30.022 21.140 1.00 30.39 174 GLY A CA 1
ATOM 1308 C C . GLY A 1 174 ? -15.902 -28.573 20.743 1.00 31.56 174 GLY A C 1
ATOM 1309 O O . GLY A 1 174 ? -15.315 -27.798 21.499 1.00 33.10 174 GLY A O 1
ATOM 1310 N N . GLY A 1 178 ? -20.655 -21.400 21.289 1.00 43.67 178 GLY A N 1
ATOM 1311 C CA . GLY A 1 178 ? -19.588 -20.416 21.438 1.00 43.15 178 GLY A CA 1
ATOM 1312 C C . GLY A 1 178 ? -18.504 -20.483 20.369 1.00 42.77 178 GLY A C 1
ATOM 1313 O O . GLY A 1 178 ? -17.502 -19.768 20.458 1.00 47.06 178 GLY A O 1
ATOM 1314 N N . THR A 1 179 ? -18.697 -21.313 19.345 1.00 39.77 179 THR A N 1
ATOM 1315 C CA . THR A 1 179 ? -17.642 -21.565 18.364 1.00 37.47 179 THR A CA 1
ATOM 1316 C C . THR A 1 179 ? -17.764 -20.683 17.122 1.00 35.83 179 THR A C 1
ATOM 1317 O O . THR A 1 179 ? -18.867 -20.257 16.754 1.00 38.02 179 THR A O 1
ATOM 1321 N N . ALA A 1 180 ? -16.627 -20.406 16.488 1.00 32.84 180 ALA A N 1
ATOM 1322 C CA . ALA A 1 180 ? -16.599 -19.626 15.249 1.00 32.12 180 ALA A CA 1
ATOM 1323 C C . ALA A 1 180 ? -15.288 -19.822 14.489 1.00 30.67 180 ALA A C 1
ATOM 1324 O O . ALA A 1 180 ? -14.217 -19.966 15.081 1.00 28.95 180 ALA A O 1
ATOM 1326 N N . LEU A 1 181 ? -15.376 -19.827 13.166 1.00 31.07 181 LEU A N 1
ATOM 1327 C CA . LEU A 1 181 ? -14.174 -19.880 12.337 1.00 29.19 181 LEU A CA 1
ATOM 1328 C C . LEU A 1 181 ? -13.504 -18.516 12.322 1.00 28.97 181 LEU A C 1
ATOM 1329 O O . LEU A 1 181 ? -14.145 -17.506 12.645 1.00 29.42 181 LEU A O 1
ATOM 1334 N N . PRO A 1 182 ? -12.215 -18.462 11.937 1.00 25.94 182 PRO A N 1
ATOM 1335 C CA . PRO A 1 182 ? -11.555 -17.162 11.848 1.00 25.52 182 PRO A CA 1
ATOM 1336 C C . PRO A 1 182 ? -12.262 -16.212 10.892 1.00 25.17 182 PRO A C 1
ATOM 1337 O O . PRO A 1 182 ? -12.900 -16.662 9.935 1.00 24.34 182 PRO A O 1
ATOM 1341 N N . SER A 1 183 ? -12.112 -14.914 11.134 1.00 25.31 183 SER A N 1
ATOM 1342 C CA . SER A 1 183 ? -12.680 -13.904 10.243 1.00 26.25 183 SER A CA 1
ATOM 1343 C C . SER A 1 183 ? -12.058 -13.959 8.859 1.00 24.89 183 SER A C 1
ATOM 1344 O O . SER A 1 183 ? -12.754 -13.811 7.858 1.00 26.92 183 SER A O 1
ATOM 1347 N N . THR A 1 184 ? -10.748 -14.177 8.805 1.00 23.40 184 THR A N 1
ATOM 1348 C CA . THR A 1 184 ? -10.005 -14.120 7.558 1.00 22.14 184 THR A CA 1
ATOM 1349 C C . THR A 1 184 ? -9.400 -15.482 7.232 1.00 20.72 184 THR A C 1
ATOM 1350 O O . THR A 1 184 ? -8.851 -16.148 8.100 1.00 20.02 184 THR A O 1
ATOM 1354 N N . THR A 1 185 ? -9.544 -15.904 5.981 1.00 17.87 185 THR A N 1
ATOM 1355 C CA . THR A 1 185 ? -8.932 -17.146 5.521 1.00 16.67 185 THR A CA 1
ATOM 1356 C C . THR A 1 185 ? -8.242 -16.856 4.197 1.00 15.27 185 THR A C 1
ATOM 1357 O O . THR A 1 185 ? -8.399 -15.773 3.636 1.00 15.24 185 THR A O 1
ATOM 1361 N N . TYR A 1 186 ? -7.468 -17.823 3.710 1.00 14.09 186 TYR A N 1
ATOM 1362 C CA . TYR A 1 186 ? -6.525 -17.608 2.641 1.00 14.61 186 TYR A CA 1
ATOM 1363 C C . TYR A 1 186 ? -6.486 -18.787 1.670 1.00 14.63 186 TYR A C 1
ATOM 1364 O O . TYR A 1 186 ? -6.943 -19.886 1.986 1.00 13.83 186 TYR A O 1
ATOM 1373 N N . SER A 1 187 ? -5.919 -18.559 0.488 1.00 14.74 187 SER A N 1
ATOM 1374 C CA . SER A 1 187 ? -5.863 -19.575 -0.561 1.00 14.19 187 SER A CA 1
ATOM 1375 C C . SER A 1 187 ? -4.497 -20.242 -0.635 1.00 13.14 187 SER A C 1
ATOM 1376 O O . SER A 1 187 ? -3.467 -19.588 -0.480 1.00 13.32 187 SER A O 1
ATOM 1379 N N . ILE A 1 188 ? -4.502 -21.552 -0.887 1.00 12.89 188 ILE A N 1
ATOM 1380 C CA . ILE A 1 188 ? -3.287 -22.305 -1.198 1.00 13.00 188 ILE A CA 1
ATOM 1381 C C . ILE A 1 188 ? -3.531 -23.101 -2.479 1.00 12.96 188 ILE A C 1
ATOM 1382 O O . ILE A 1 188 ? -4.404 -23.960 -2.482 1.00 12.68 188 ILE A O 1
ATOM 1387 N N . PRO A 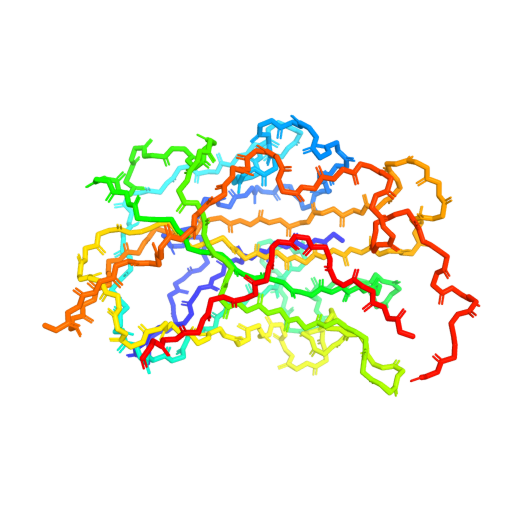1 189 ? -2.822 -22.803 -3.571 1.00 14.03 189 PRO A N 1
ATOM 1388 C CA . PRO A 1 189 ? -1.822 -21.746 -3.669 1.00 14.08 189 PRO A CA 1
ATOM 1389 C C . PRO A 1 189 ? -2.385 -20.309 -3.553 1.00 14.69 189 PRO A C 1
ATOM 1390 O O . PRO A 1 189 ? -3.574 -20.073 -3.787 1.00 15.35 189 PRO A O 1
ATOM 1394 N N . GLY A 1 190 ? -1.510 -19.390 -3.170 1.00 15.46 190 GLY A N 1
ATOM 1395 C CA . GLY A 1 190 ? -1.838 -17.980 -2.980 1.00 16.78 190 GLY A CA 1
ATOM 1396 C C . GLY A 1 190 ? -1.056 -17.335 -1.843 1.00 17.74 190 GLY A C 1
ATOM 1397 O O . GLY A 1 190 ? -0.520 -16.223 -1.988 1.00 20.08 190 GLY A O 1
ATOM 1398 N N . ILE A 1 191 ? -0.989 -18.029 -0.713 1.00 16.81 191 ILE A N 1
ATOM 1399 C CA . ILE A 1 191 ? -0.284 -17.504 0.477 1.00 16.94 191 ILE A CA 1
ATOM 1400 C C . ILE A 1 191 ? 1.201 -17.211 0.274 1.00 16.91 191 ILE A C 1
ATOM 1401 O O . ILE A 1 191 ? 1.746 -16.334 0.965 1.00 17.50 191 ILE A O 1
ATOM 1406 N N . TYR A 1 192 ? 1.851 -17.931 -0.637 1.00 15.33 192 TYR A N 1
ATOM 1407 C CA . TYR A 1 192 ? 3.275 -17.766 -0.881 1.00 15.63 192 TYR A CA 1
ATOM 1408 C C . TYR A 1 192 ? 3.574 -17.238 -2.278 1.00 16.80 192 TYR A C 1
ATOM 1409 O O . TYR A 1 192 ? 2.902 -17.586 -3.245 1.00 16.71 192 TYR A O 1
ATOM 1418 N N . LYS A 1 193 ? 4.614 -16.411 -2.359 1.00 18.20 193 LYS A N 1
ATOM 1419 C CA . LYS A 1 193 ? 5.174 -15.949 -3.623 1.00 19.36 193 LYS A CA 1
ATOM 1420 C C . LYS A 1 193 ? 6.665 -16.269 -3.658 1.00 18.62 193 LYS A C 1
ATOM 1421 O O . LYS A 1 193 ? 7.322 -16.273 -2.615 1.00 18.18 193 LYS A O 1
ATOM 1427 N N . ALA A 1 194 ? 7.220 -16.485 -4.850 1.00 18.36 194 ALA A N 1
ATOM 1428 C CA . ALA A 1 194 ? 8.613 -16.902 -4.977 1.00 18.49 194 ALA A CA 1
ATOM 1429 C C . ALA A 1 194 ? 9.592 -15.811 -4.517 1.00 18.81 194 ALA A C 1
ATOM 1430 O O . ALA A 1 194 ? 10.751 -16.101 -4.235 1.00 19.89 194 ALA A O 1
ATOM 1432 N N . THR A 1 195 ? 9.111 -14.572 -4.443 1.00 19.35 195 THR A N 1
ATOM 1433 C CA . THR A 1 195 ? 9.900 -13.438 -3.931 1.00 20.11 195 THR A CA 1
ATOM 1434 C C . THR A 1 195 ? 9.729 -13.145 -2.441 1.00 19.97 195 THR A C 1
ATOM 1435 O O . THR A 1 195 ? 10.309 -12.183 -1.925 1.00 21.34 195 THR A O 1
ATOM 1439 N N . ASP A 1 196 ? 8.929 -13.933 -1.729 1.00 19.30 196 ASP A N 1
ATOM 1440 C CA . ASP A 1 196 ? 8.743 -13.715 -0.286 1.00 19.16 196 ASP A CA 1
ATOM 1441 C C . ASP A 1 196 ? 10.096 -13.705 0.433 1.00 18.05 196 ASP A C 1
ATOM 1442 O O . ASP A 1 196 ? 10.958 -14.516 0.121 1.00 17.61 196 ASP A O 1
ATOM 1447 N N . PRO A 1 197 ? 10.269 -12.814 1.422 1.00 18.57 197 PRO A N 1
ATOM 1448 C CA . PRO A 1 197 ? 11.570 -12.678 2.099 1.00 18.75 197 PRO A CA 1
ATOM 1449 C C . PRO A 1 197 ? 11.967 -13.901 2.938 1.00 18.50 197 PRO A C 1
ATOM 1450 O O . PRO A 1 197 ? 13.146 -14.083 3.241 1.00 19.65 197 PRO A O 1
ATOM 1454 N N . GLY A 1 198 ? 10.994 -14.745 3.262 1.00 17.60 198 GLY A N 1
ATOM 1455 C CA . GLY A 1 198 ? 11.260 -16.022 3.917 1.00 16.65 198 GLY A CA 1
ATOM 1456 C C . GLY A 1 198 ? 11.426 -17.210 2.990 1.00 16.10 198 GLY A C 1
ATOM 1457 O O . GLY A 1 198 ? 11.688 -18.328 3.453 1.00 15.39 198 GLY A O 1
ATOM 1458 N N . LEU A 1 199 ? 11.258 -17.008 1.686 1.00 15.87 199 LEU A N 1
ATOM 1459 C CA . LEU A 1 199 ? 11.443 -18.079 0.713 1.00 16.32 199 LEU A CA 1
ATOM 1460 C C . LEU A 1 199 ? 12.634 -17.839 -0.223 1.00 16.80 199 LEU A C 1
ATOM 1461 O O . LEU A 1 199 ? 13.344 -18.781 -0.561 1.00 16.18 199 LEU A O 1
ATOM 1466 N N . LEU A 1 200 ? 12.800 -16.593 -0.684 1.00 18.16 200 LEU A N 1
ATOM 1467 C CA . LEU A 1 200 ? 13.994 -16.181 -1.425 1.00 19.30 200 LEU A CA 1
ATOM 1468 C C . LEU A 1 200 ? 14.911 -15.495 -0.397 1.00 18.23 200 LEU A C 1
ATOM 1469 O O . LEU A 1 200 ? 14.713 -14.324 -0.042 1.00 19.06 200 LEU A O 1
ATOM 1474 N N . VAL A 1 201 ? 15.886 -16.247 0.085 1.00 17.79 201 VAL A N 1
ATOM 1475 C CA . VAL A 1 201 ? 16.611 -15.904 1.320 1.00 18.47 201 VAL A CA 1
ATOM 1476 C C . VAL A 1 201 ? 17.933 -16.655 1.363 1.00 18.67 201 VAL A C 1
ATOM 1477 O O . VAL A 1 201 ?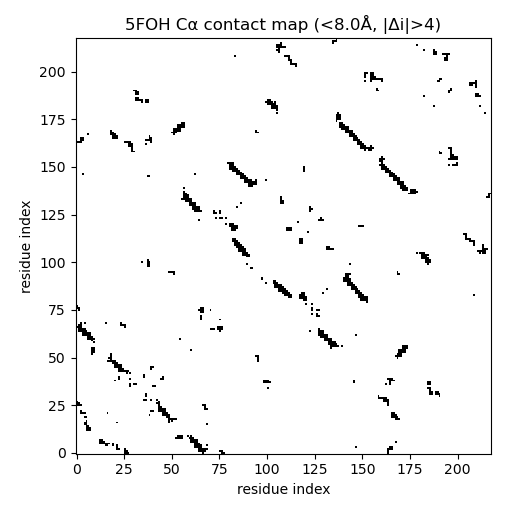 18.023 -17.819 0.986 1.00 17.13 201 VAL A O 1
ATOM 1481 N N . ASN A 1 202 ? 18.968 -15.968 1.826 1.00 20.63 202 ASN A N 1
ATOM 1482 C CA . ASN A 1 202 ? 20.250 -16.583 2.074 1.00 21.49 202 ASN A CA 1
ATOM 1483 C C . ASN A 1 202 ? 20.415 -16.756 3.574 1.00 22.85 202 ASN A C 1
ATOM 1484 O O . ASN A 1 202 ? 20.694 -15.785 4.292 1.00 24.74 202 ASN A O 1
ATOM 1489 N N . ILE A 1 203 ? 20.237 -17.986 4.050 1.00 23.50 203 ILE A N 1
ATOM 1490 C CA . ILE A 1 203 ? 20.255 -18.259 5.486 1.00 24.71 203 ILE A CA 1
ATOM 1491 C C . ILE A 1 203 ? 21.672 -18.311 6.053 1.00 27.77 203 ILE A C 1
ATOM 1492 O O . ILE A 1 203 ? 21.847 -18.377 7.267 1.00 30.81 203 ILE A O 1
ATOM 1497 N N . TYR A 1 204 ? 22.671 -18.293 5.177 1.00 29.57 204 TYR A N 1
ATOM 1498 C CA . TYR A 1 204 ? 24.064 -18.358 5.593 1.00 32.15 204 TYR A CA 1
ATOM 1499 C C . TYR A 1 204 ? 24.622 -16.968 5.936 1.00 36.04 204 TYR A C 1
ATOM 1500 O O . TYR A 1 204 ? 25.776 -16.862 6.350 1.00 38.62 204 TYR A O 1
ATOM 1509 N N . SER A 1 205 ? 23.807 -15.922 5.765 1.00 38.45 205 SER A N 1
ATOM 1510 C CA . SER A 1 205 ? 24.160 -14.563 6.186 1.00 42.64 205 SER A CA 1
ATOM 1511 C C . SER A 1 205 ? 23.411 -14.071 7.444 1.00 44.32 205 SER A C 1
ATOM 1512 O O . SER A 1 205 ? 23.584 -12.925 7.849 1.00 44.87 205 SER A O 1
ATOM 1515 N N . MET A 1 206 ? 22.587 -14.921 8.058 1.00 46.36 206 MET A N 1
ATOM 1516 C CA . MET A 1 206 ? 21.881 -14.549 9.293 1.00 47.29 206 MET A CA 1
ATOM 1517 C C . MET A 1 206 ? 22.711 -14.813 10.546 1.00 48.46 206 MET A C 1
ATOM 1518 O O . MET A 1 206 ? 23.370 -15.849 10.660 1.00 50.17 206 MET A O 1
ATOM 1523 N N . SER A 1 207 ? 22.658 -13.868 11.480 1.00 48.52 207 SER A N 1
ATOM 1524 C CA . SER A 1 207 ? 23.095 -14.090 12.855 1.00 49.86 207 SER A CA 1
ATOM 1525 C C . SER A 1 207 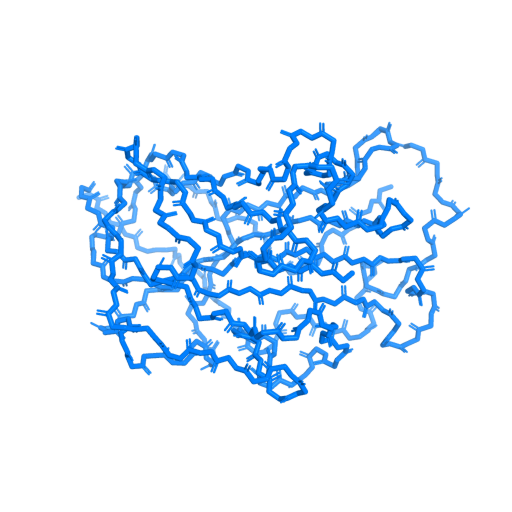? 21.844 -14.422 13.680 1.00 50.78 207 SER A C 1
ATOM 1526 O O . SER A 1 207 ? 20.725 -14.151 13.234 1.00 50.63 207 SER A O 1
ATOM 1529 N N . PRO A 1 208 ? 22.020 -15.007 14.882 1.00 51.74 208 PRO A N 1
ATOM 1530 C CA . PRO A 1 208 ? 20.885 -15.315 15.766 1.00 52.39 208 PRO A CA 1
ATOM 1531 C C . PRO A 1 208 ? 19.905 -14.149 15.940 1.00 52.34 208 PRO A C 1
ATOM 1532 O O . PRO A 1 208 ? 18.882 -14.298 16.610 1.00 55.73 208 PRO A O 1
ATOM 1536 N N . THR A 1 211 ? 16.175 -11.143 11.960 1.00 36.10 211 THR A N 1
ATOM 1537 C CA . THR A 1 211 ? 14.762 -11.501 11.879 1.00 33.83 211 THR A CA 1
ATOM 1538 C C . THR A 1 211 ? 14.451 -12.283 10.590 1.00 31.78 211 THR A C 1
ATOM 1539 O O . THR A 1 211 ? 14.743 -11.844 9.486 1.00 34.12 211 THR A O 1
ATOM 1543 N N . TYR A 1 212 ? 13.882 -13.466 10.760 1.00 28.56 212 TYR A N 1
ATOM 1544 C CA . TYR A 1 212 ? 13.407 -14.264 9.639 1.00 23.76 212 TYR A CA 1
ATOM 1545 C C . TYR A 1 212 ? 11.902 -14.069 9.554 1.00 23.31 212 TYR A C 1
ATOM 1546 O O . TYR A 1 212 ? 11.202 -14.265 10.551 1.00 24.07 212 TYR A O 1
ATOM 1555 N N . THR A 1 213 ? 11.406 -13.674 8.384 1.00 21.10 213 THR A N 1
ATOM 1556 C CA . THR A 1 213 ? 9.975 -13.455 8.191 1.00 20.62 213 THR A CA 1
ATOM 1557 C C . THR A 1 213 ? 9.337 -14.744 7.691 1.00 18.61 213 THR A C 1
ATOM 1558 O O . THR A 1 213 ? 9.523 -15.131 6.532 1.00 17.21 213 THR A O 1
ATOM 1562 N N . ILE A 1 214 ? 8.587 -15.402 8.569 1.00 17.28 214 ILE A N 1
ATOM 1563 C CA . ILE A 1 214 ? 7.986 -16.697 8.245 1.00 16.14 214 ILE A CA 1
ATOM 1564 C C . ILE A 1 214 ? 6.934 -16.465 7.165 1.00 15.88 214 ILE A C 1
ATOM 1565 O O . ILE A 1 214 ? 6.106 -15.583 7.322 1.00 16.61 214 ILE A O 1
ATOM 1570 N N . PRO A 1 215 ? 6.976 -17.247 6.079 1.00 15.78 215 PRO A N 1
ATOM 1571 C CA . PRO A 1 215 ? 6.003 -17.030 5.000 1.00 16.40 215 PRO A CA 1
ATOM 1572 C C . PRO A 1 215 ? 4.555 -17.302 5.394 1.00 15.74 215 PRO A C 1
ATOM 1573 O O . PRO A 1 215 ? 4.277 -18.024 6.346 1.00 15.65 215 PRO A O 1
ATOM 1577 N N . GLY A 1 216 ? 3.638 -16.721 4.636 1.00 15.70 216 GLY A N 1
ATOM 1578 C CA . GLY A 1 216 ? 2.229 -16.943 4.853 1.00 15.21 216 GLY A CA 1
ATOM 1579 C C . GLY A 1 216 ? 1.567 -15.927 5.760 1.00 15.98 216 GLY A C 1
ATOM 1580 O O . GLY A 1 216 ? 2.200 -14.993 6.246 1.00 18.26 216 GLY A O 1
ATOM 1581 N N . PRO A 1 217 ? 0.269 -16.117 6.006 1.00 16.16 217 PRO A N 1
ATOM 1582 C CA . PRO A 1 217 ? -0.521 -15.217 6.801 1.00 16.57 217 PRO A CA 1
ATOM 1583 C C . PRO A 1 217 ? -0.163 -15.274 8.279 1.00 17.40 217 PRO A C 1
ATOM 1584 O O . PRO A 1 217 ? 0.484 -16.229 8.761 1.00 16.07 217 PRO A O 1
ATOM 1588 N N . ALA A 1 218 ? -0.617 -14.260 9.005 1.00 18.13 218 ALA A N 1
ATOM 1589 C CA . ALA A 1 218 ? -0.505 -14.260 10.443 1.00 18.99 218 ALA A CA 1
ATOM 1590 C C . ALA A 1 218 ? -1.275 -15.426 11.043 1.00 17.90 218 ALA A C 1
ATOM 1591 O O . ALA A 1 218 ? -2.380 -15.794 10.596 1.00 18.47 218 ALA A O 1
ATOM 1593 N N . LYS A 1 219 ? -0.682 -15.999 12.081 1.00 18.68 219 LYS A N 1
ATOM 1594 C CA . LYS A 1 219 ? -1.282 -17.086 12.813 1.00 19.88 219 LYS A CA 1
ATOM 1595 C C . LYS A 1 219 ? -2.612 -16.652 13.431 1.00 20.28 219 LYS A C 1
ATOM 1596 O O . LYS A 1 219 ? -2.727 -15.557 14.011 1.00 19.30 219 LYS A O 1
ATOM 1602 N N . PHE A 1 220 ? -3.619 -17.493 13.292 1.00 19.39 220 PHE A N 1
ATOM 1603 C CA . PHE A 1 220 ? -4.897 -17.288 13.964 1.00 19.88 220 PHE A CA 1
ATOM 1604 C C . PHE A 1 220 ? -4.783 -17.468 15.488 1.00 22.22 220 PHE A C 1
ATOM 1605 O O . PHE A 1 220 ? -4.159 -18.418 15.956 1.00 22.42 220 PHE A O 1
ATOM 1613 N N . THR A 1 221 ? -5.419 -16.558 16.231 1.00 25.07 221 THR A N 1
ATOM 1614 C CA . THR A 1 221 ? -5.526 -16.621 17.697 1.00 28.69 221 THR A CA 1
ATOM 1615 C C . THR A 1 221 ? -7.002 -16.550 18.075 1.00 28.67 221 THR A C 1
ATOM 1616 O O . THR A 1 221 ? -7.738 -15.709 17.549 1.00 27.57 221 THR A O 1
ATOM 1620 N N . CYS A 1 222 ? -7.438 -17.412 18.987 1.00 28.93 222 CYS A N 1
ATOM 1621 C CA . CYS A 1 222 ? -8.838 -17.373 19.437 1.00 31.63 222 CYS A CA 1
ATOM 1622 C C . CYS A 1 222 ? -9.180 -16.014 20.076 1.00 34.27 222 CYS A C 1
ATOM 1623 O O . CYS A 1 222 ? -8.359 -15.462 20.805 1.00 34.04 222 CYS A O 1
ATOM 1626 N N . PRO A 1 223 ? -10.380 -15.469 19.784 1.00 36.76 223 PRO A N 1
ATOM 1627 C CA . PRO A 1 223 ? -10.783 -14.162 20.324 1.00 40.66 223 PRO A CA 1
ATOM 1628 C C . PRO A 1 223 ? -11.296 -14.239 21.761 1.00 41.18 223 PRO A C 1
ATOM 1629 O O . PRO A 1 223 ? -10.614 -14.787 22.628 1.00 45.14 223 PRO A O 1
#

CATH classification: 2.70.50.70